Protein AF-K0THX3-F1 (afdb_monomer)

Solvent-accessible surface area (backbone atoms only — not comparable to full-atom values): 19461 Å² total; per-residue (Å²): 136,85,74,84,75,50,73,66,55,52,50,53,52,54,53,56,74,47,23,88,40,33,58,63,76,39,42,34,33,18,26,33,42,29,70,34,21,38,62,96,33,84,84,32,61,89,67,35,29,25,69,46,49,62,44,47,36,43,70,73,57,57,35,33,30,36,28,37,38,37,27,50,52,97,93,41,49,31,30,47,50,91,94,45,79,70,48,48,50,66,56,48,43,65,72,23,51,49,56,46,53,70,74,37,66,78,60,59,37,33,46,35,36,42,74,42,83,54,52,69,61,31,38,55,46,48,54,53,48,50,63,62,50,32,84,76,51,54,58,65,22,37,36,34,80,78,39,77,94,39,72,86,56,70,50,68,57,28,44,47,53,27,42,74,68,47,25,28,32,42,36,32,21,76,40,70,83,52,39,31,62,91,82,19,30,38,40,31,69,79,35,37,77,51,72,51,81,77,87,66,67,83,75,27,38,32,61,57,87,38,2,45,19,43,47,48,52,50,44,52,52,45,12,57,72,66,76,71,67,49,74,44,26,30,49,24,28,53,34,64,86,45,51,37,48,62,57,55,29,34,27,79,59,59,74,38,61,66,56,59,97,75,32,58,31,85,45,30,80,25,23,60,36,56,18,40,38,71,88,81,27,29,41,33,27,21,76,47,102,47,70,43,18,48,34,24,27,69,79,12,22,28,40,78,44,100,86,71,47,48,41,67,36,66,75,81,81,75,86,72,93,69,86,82,78,87,77,86,86,84,92,80,91,77,97,65,99,81,51,64,84,64,31,30,36,33,53,52,85,76,81,82,82,127

Structure (mmCIF, N/CA/C/O backbone):
data_AF-K0THX3-F1
#
_entry.id   AF-K0THX3-F1
#
loop_
_atom_site.group_PDB
_atom_site.id
_atom_site.type_symbol
_atom_site.label_atom_id
_atom_site.label_alt_id
_atom_site.label_comp_id
_atom_site.label_asym_id
_atom_site.label_entity_id
_atom_site.label_seq_id
_atom_site.pdbx_PDB_ins_code
_atom_site.Cartn_x
_atom_site.Cartn_y
_atom_site.Cartn_z
_atom_site.occupancy
_atom_site.B_iso_or_equiv
_atom_site.auth_seq_id
_atom_site.auth_comp_id
_atom_site.auth_asym_id
_atom_site.auth_atom_id
_atom_site.pdbx_PDB_model_num
ATOM 1 N N . MET A 1 1 ? -10.498 -23.324 -24.844 1.00 32.47 1 MET A N 1
ATOM 2 C CA . MET A 1 1 ? -11.148 -22.010 -25.027 1.00 32.47 1 MET A CA 1
ATOM 3 C C . MET A 1 1 ? -10.856 -21.237 -23.750 1.00 32.47 1 MET A C 1
ATOM 5 O O . MET A 1 1 ? -11.480 -21.520 -22.738 1.00 32.47 1 MET A O 1
ATOM 9 N N . ASN A 1 2 ? -9.802 -20.416 -23.746 1.00 35.28 2 ASN A N 1
ATOM 10 C CA . ASN A 1 2 ? -9.382 -19.679 -22.551 1.00 35.28 2 ASN A CA 1
ATOM 11 C C . ASN A 1 2 ? -10.141 -18.355 -22.532 1.00 35.28 2 ASN A C 1
ATOM 13 O O . ASN A 1 2 ? -9.944 -17.520 -23.412 1.00 35.28 2 ASN A O 1
ATOM 17 N N . TRP A 1 3 ? -11.040 -18.204 -21.567 1.00 30.20 3 TRP A N 1
ATOM 18 C CA . TRP A 1 3 ? -11.652 -16.916 -21.263 1.00 30.20 3 TRP A CA 1
ATOM 19 C C . TRP A 1 3 ? -10.569 -15.989 -20.691 1.00 30.20 3 TRP A C 1
ATOM 21 O O . TRP A 1 3 ? -9.712 -16.476 -19.949 1.00 30.20 3 TRP A O 1
ATOM 31 N N . PRO A 1 4 ? -10.551 -14.687 -21.030 1.00 46.56 4 PRO A N 1
ATOM 32 C CA . PRO A 1 4 ? -9.634 -13.761 -20.383 1.00 46.56 4 PRO A CA 1
ATOM 33 C C . PRO A 1 4 ? -9.961 -13.706 -18.885 1.00 46.56 4 PRO A C 1
ATOM 35 O O . PRO A 1 4 ? -11.108 -13.472 -18.505 1.00 46.56 4 PRO A O 1
ATOM 38 N N . THR A 1 5 ? -8.956 -13.957 -18.049 1.00 59.47 5 THR A N 1
ATOM 39 C CA . THR A 1 5 ? -9.055 -13.836 -16.592 1.00 59.47 5 THR A CA 1
ATOM 40 C C . THR A 1 5 ? -9.367 -12.390 -16.214 1.00 59.47 5 THR A C 1
ATOM 42 O O . THR A 1 5 ? -8.838 -11.450 -16.816 1.00 59.47 5 THR A O 1
ATOM 45 N N . THR A 1 6 ? -10.255 -12.195 -15.238 1.00 77.88 6 THR A N 1
ATOM 46 C CA . THR A 1 6 ? -10.637 -10.844 -14.786 1.00 77.88 6 THR A CA 1
ATOM 47 C C . THR A 1 6 ? -9.443 -10.128 -14.139 1.00 77.88 6 THR A C 1
ATOM 49 O O . THR A 1 6 ? -8.520 -10.779 -13.653 1.00 77.88 6 THR A O 1
ATOM 52 N N . GLN A 1 7 ? -9.442 -8.789 -14.091 1.00 74.25 7 GLN A N 1
ATOM 53 C CA . GLN A 1 7 ? -8.387 -8.017 -13.407 1.00 74.25 7 GLN A CA 1
ATOM 54 C C . GLN A 1 7 ? -8.207 -8.465 -11.945 1.00 74.25 7 GLN A C 1
ATOM 56 O O . GLN A 1 7 ? -7.080 -8.602 -11.475 1.00 74.25 7 GLN A O 1
ATOM 61 N N . GLN A 1 8 ? -9.312 -8.778 -11.264 1.00 73.56 8 GLN A N 1
ATOM 62 C CA . GLN A 1 8 ? -9.295 -9.331 -9.913 1.00 73.56 8 GLN A CA 1
ATOM 63 C C . GLN A 1 8 ? -8.592 -10.692 -9.856 1.00 73.56 8 GLN A C 1
ATOM 65 O O . GLN A 1 8 ? -7.763 -10.925 -8.989 1.00 73.56 8 GLN A O 1
ATOM 70 N N . GLU A 1 9 ? -8.881 -11.589 -10.799 1.00 80.38 9 GLU A N 1
ATOM 71 C CA . GLU A 1 9 ? -8.238 -12.905 -10.858 1.00 80.38 9 GLU A CA 1
ATOM 72 C C . GLU A 1 9 ? -6.734 -12.799 -11.144 1.00 80.38 9 GLU A C 1
ATOM 74 O O . GLU A 1 9 ? -5.935 -13.563 -10.604 1.00 80.38 9 GLU A O 1
ATOM 79 N N . GLN A 1 10 ? -6.321 -11.832 -11.966 1.00 81.31 10 GLN A N 1
ATOM 80 C CA . GLN A 1 10 ? -4.904 -11.550 -12.187 1.00 81.31 10 GLN A CA 1
ATOM 81 C C . GLN A 1 10 ? -4.225 -11.071 -10.903 1.00 81.31 10 GLN A C 1
ATOM 83 O O . GLN A 1 10 ? -3.148 -11.568 -10.578 1.00 81.31 10 GLN A O 1
ATOM 88 N N . GLU A 1 11 ? -4.848 -10.159 -10.157 1.00 81.75 11 GLU A N 1
ATOM 89 C CA . GLU A 1 11 ? -4.291 -9.665 -8.897 1.00 81.75 11 GLU A CA 1
ATOM 90 C C . GLU A 1 11 ? -4.242 -10.763 -7.824 1.00 81.75 11 GLU A C 1
ATOM 92 O O . GLU A 1 11 ? -3.204 -10.962 -7.197 1.00 81.75 11 GLU A O 1
ATOM 97 N N . ASP A 1 12 ? -5.294 -11.573 -7.700 1.00 83.44 12 ASP A N 1
ATOM 98 C CA . ASP A 1 12 ? -5.321 -12.754 -6.833 1.00 83.44 12 ASP A CA 1
ATOM 99 C C . ASP A 1 12 ? -4.189 -13.738 -7.169 1.00 83.44 12 ASP A C 1
ATOM 101 O O . ASP A 1 12 ? -3.529 -14.279 -6.278 1.00 83.44 12 ASP A O 1
ATOM 105 N N . ASN A 1 13 ? -3.932 -13.973 -8.459 1.00 86.81 13 ASN A N 1
ATOM 106 C CA . ASN A 1 13 ? -2.840 -14.836 -8.899 1.00 86.81 13 ASN A CA 1
ATOM 107 C C . ASN A 1 13 ? -1.468 -14.245 -8.547 1.00 86.81 13 ASN A C 1
ATOM 109 O O . ASN A 1 13 ? -0.579 -14.987 -8.119 1.00 86.81 13 ASN A O 1
ATOM 113 N N . LYS A 1 14 ? -1.287 -12.923 -8.678 1.00 87.56 14 LYS A N 1
ATOM 114 C CA . LYS A 1 14 ? -0.061 -12.239 -8.237 1.00 87.56 14 LYS A CA 1
ATOM 115 C C . LYS A 1 14 ? 0.134 -12.382 -6.731 1.00 87.56 14 LYS A C 1
ATOM 117 O O . LYS A 1 14 ? 1.214 -12.771 -6.298 1.00 87.56 14 LYS A O 1
ATOM 122 N N . GLU A 1 15 ? -0.909 -12.159 -5.938 1.00 88.31 15 GLU A N 1
ATOM 123 C CA . GLU A 1 15 ? -0.852 -12.316 -4.485 1.00 88.31 15 GLU A CA 1
ATOM 124 C C . GLU A 1 15 ? -0.479 -13.742 -4.066 1.00 88.31 15 GLU A C 1
ATOM 126 O O . GLU A 1 15 ? 0.344 -13.931 -3.164 1.00 88.31 15 GLU A O 1
ATOM 131 N N . ARG A 1 16 ? -1.050 -14.762 -4.716 1.00 89.94 16 ARG A N 1
ATOM 132 C CA . ARG A 1 16 ? -0.730 -16.169 -4.430 1.00 89.94 16 ARG A CA 1
ATOM 133 C C . ARG A 1 16 ? 0.731 -16.505 -4.719 1.00 89.94 16 ARG A C 1
ATOM 135 O O . ARG A 1 16 ? 1.338 -17.229 -3.938 1.00 89.94 16 ARG A O 1
ATOM 142 N N . ARG A 1 17 ? 1.333 -15.932 -5.770 1.00 90.94 17 ARG A N 1
ATOM 143 C CA . ARG A 1 17 ? 2.767 -16.119 -6.077 1.00 90.94 17 ARG A CA 1
ATOM 144 C C . ARG A 1 17 ? 3.692 -15.628 -4.961 1.00 90.94 17 ARG A C 1
ATOM 146 O O . ARG A 1 17 ? 4.806 -16.124 -4.845 1.00 90.94 17 ARG A O 1
ATOM 153 N N . LEU A 1 18 ? 3.235 -14.689 -4.134 1.00 93.75 18 LEU A N 1
ATOM 154 C CA . LEU A 1 18 ? 3.993 -14.170 -2.992 1.00 93.75 18 LEU A CA 1
ATOM 155 C C . LEU A 1 18 ? 3.817 -15.008 -1.716 1.00 93.75 18 LEU A C 1
ATOM 157 O O . LEU A 1 18 ? 4.443 -14.703 -0.708 1.00 93.75 18 LEU A O 1
ATOM 161 N N . GLY A 1 19 ? 2.987 -16.054 -1.744 1.00 95.44 19 GLY A N 1
ATOM 162 C CA . GLY A 1 19 ? 2.561 -16.814 -0.568 1.00 95.44 19 GLY A CA 1
ATOM 163 C C . GLY A 1 19 ? 3.684 -17.351 0.321 1.00 95.44 19 GLY A C 1
ATOM 164 O O . GLY A 1 19 ? 3.647 -17.181 1.540 1.00 95.44 19 GLY A O 1
ATOM 165 N N . GLY A 1 20 ? 4.725 -17.914 -0.296 1.00 95.56 20 GLY A N 1
ATOM 166 C CA . GLY A 1 20 ? 5.886 -18.453 0.417 1.00 95.56 20 GLY A CA 1
ATOM 167 C C . GLY A 1 20 ? 6.850 -17.399 0.971 1.00 95.56 20 GLY A C 1
ATOM 168 O O . GLY A 1 20 ? 7.755 -17.755 1.722 1.00 95.56 20 GLY A O 1
ATOM 169 N N . ARG A 1 21 ? 6.682 -16.118 0.616 1.00 94.38 21 ARG A N 1
ATOM 170 C CA . ARG A 1 21 ? 7.548 -15.027 1.083 1.00 94.38 21 ARG A CA 1
ATOM 171 C C . ARG A 1 21 ? 7.111 -14.559 2.464 1.00 94.38 21 ARG A C 1
ATOM 173 O O . ARG A 1 21 ? 5.919 -14.542 2.779 1.00 94.38 21 ARG A O 1
ATOM 180 N N . ARG A 1 22 ? 8.070 -14.148 3.289 1.00 92.31 22 ARG A N 1
ATOM 181 C CA . ARG A 1 22 ? 7.808 -13.520 4.591 1.00 92.31 22 ARG A CA 1
ATOM 182 C C . ARG A 1 22 ? 7.312 -12.095 4.403 1.00 92.31 22 ARG A C 1
ATOM 184 O O . ARG A 1 22 ? 7.689 -11.431 3.441 1.00 92.31 22 ARG A O 1
ATOM 191 N N . LEU A 1 23 ? 6.521 -11.591 5.353 1.00 90.31 23 LEU A N 1
ATOM 192 C CA . LEU A 1 23 ? 5.977 -10.226 5.276 1.00 90.31 23 LEU A CA 1
ATOM 193 C C . LEU A 1 23 ? 7.061 -9.166 4.996 1.00 90.31 23 LEU A C 1
ATOM 195 O O . LEU A 1 23 ? 6.862 -8.291 4.157 1.00 90.31 23 LEU A O 1
ATOM 199 N N . HIS A 1 24 ? 8.212 -9.274 5.668 1.00 85.88 24 HIS A N 1
ATOM 200 C CA . HIS A 1 24 ? 9.337 -8.341 5.527 1.00 85.88 24 HIS A CA 1
ATOM 201 C C . HIS A 1 24 ? 10.168 -8.530 4.250 1.00 85.88 24 HIS A C 1
ATOM 203 O O . HIS A 1 24 ? 11.070 -7.740 3.992 1.00 85.88 24 HIS A O 1
ATOM 209 N N . GLU A 1 25 ? 9.903 -9.559 3.450 1.00 88.56 25 GLU A N 1
ATOM 210 C CA . GLU A 1 25 ? 10.580 -9.753 2.165 1.00 88.56 25 GLU A CA 1
ATOM 211 C C . GLU A 1 25 ? 9.808 -9.063 1.035 1.00 88.56 25 GLU A C 1
ATOM 213 O O . GLU A 1 25 ? 10.355 -8.826 -0.038 1.00 88.56 25 GLU A O 1
ATOM 218 N N . VAL A 1 26 ? 8.535 -8.733 1.253 1.00 92.25 26 VAL A N 1
ATOM 219 C CA . VAL A 1 26 ? 7.638 -8.217 0.218 1.00 92.25 26 VAL A CA 1
ATOM 220 C C . VAL A 1 26 ? 7.601 -6.691 0.241 1.00 92.25 26 VAL A C 1
ATOM 222 O O . VAL A 1 26 ? 7.505 -6.075 1.306 1.00 92.25 26 VAL A O 1
ATOM 225 N N . THR A 1 27 ? 7.656 -6.095 -0.950 1.00 92.62 27 THR A N 1
ATOM 226 C CA . THR A 1 27 ? 7.372 -4.679 -1.185 1.00 92.62 27 THR A CA 1
ATOM 227 C C . THR A 1 27 ? 5.879 -4.490 -1.443 1.00 92.62 27 THR A C 1
ATOM 229 O O . THR A 1 27 ? 5.264 -5.254 -2.182 1.00 92.62 27 THR A O 1
ATOM 232 N N . TRP A 1 28 ? 5.289 -3.444 -0.887 1.00 94.06 28 TRP A N 1
ATOM 233 C CA . TRP A 1 28 ? 3.875 -3.119 -0.982 1.00 94.06 28 TRP A CA 1
ATOM 234 C C . TRP A 1 28 ? 3.712 -1.688 -1.483 1.00 94.06 28 TRP A C 1
ATOM 236 O O . TRP A 1 28 ? 4.383 -0.768 -1.009 1.00 94.06 28 TRP A O 1
ATOM 246 N N . LEU A 1 29 ? 2.782 -1.483 -2.414 1.00 95.62 29 LEU A N 1
ATOM 247 C CA . LEU A 1 29 ? 2.339 -0.136 -2.752 1.00 95.62 29 LEU A CA 1
ATOM 248 C C . LEU A 1 29 ? 1.441 0.365 -1.620 1.00 95.62 29 LEU A C 1
ATOM 250 O O . LEU A 1 29 ? 0.522 -0.341 -1.190 1.00 95.62 29 LEU A O 1
ATOM 254 N N . MET A 1 30 ? 1.711 1.571 -1.139 1.00 95.94 30 MET A N 1
ATOM 255 C CA . MET A 1 30 ? 0.950 2.216 -0.080 1.00 95.94 30 MET A CA 1
ATOM 256 C C . MET A 1 30 ? 0.354 3.526 -0.592 1.00 95.94 30 MET A C 1
ATOM 258 O O . MET A 1 30 ? 1.024 4.297 -1.271 1.00 95.94 30 MET A O 1
ATOM 262 N N . ALA A 1 31 ? -0.904 3.785 -0.253 1.00 96.69 31 ALA A N 1
ATOM 263 C CA . ALA A 1 31 ? -1.499 5.098 -0.450 1.00 96.69 31 ALA A CA 1
ATOM 264 C C . ALA A 1 31 ? -1.139 5.997 0.739 1.00 96.69 31 ALA A C 1
ATOM 266 O O . ALA A 1 31 ? -1.490 5.698 1.885 1.00 96.69 31 ALA A O 1
ATOM 267 N N . HIS A 1 32 ? -0.413 7.078 0.464 1.00 94.19 32 HIS A N 1
ATOM 268 C CA . HIS A 1 32 ? -0.097 8.110 1.445 1.00 94.19 32 HIS A CA 1
ATOM 269 C C . HIS A 1 32 ? -1.355 8.940 1.736 1.00 94.19 32 HIS A C 1
ATOM 271 O O . HIS A 1 32 ? -2.065 9.330 0.805 1.00 94.19 32 HIS A O 1
ATOM 277 N N . ASN A 1 33 ? -1.668 9.148 3.020 1.00 95.06 33 ASN A N 1
ATOM 278 C CA . ASN A 1 33 ? -2.898 9.802 3.484 1.00 95.06 33 ASN A CA 1
ATOM 279 C C . ASN A 1 33 ? -4.142 9.300 2.740 1.00 95.06 33 ASN A C 1
ATOM 281 O O . ASN A 1 33 ? -4.894 10.068 2.144 1.00 95.06 33 ASN A O 1
ATOM 285 N N . ALA A 1 34 ? -4.337 7.981 2.744 1.00 97.12 34 ALA A N 1
ATOM 286 C CA . ALA A 1 34 ? -5.324 7.277 1.933 1.00 97.12 34 ALA A CA 1
ATOM 287 C C . ALA A 1 34 ? -6.759 7.812 2.109 1.00 97.12 34 ALA A C 1
ATOM 289 O O . ALA A 1 34 ? -7.560 7.787 1.174 1.00 97.12 34 ALA A O 1
ATOM 290 N N . HIS A 1 35 ? -7.091 8.317 3.300 1.00 95.69 35 HIS A N 1
ATOM 291 C CA . HIS A 1 35 ? -8.384 8.931 3.614 1.00 95.69 35 HIS A CA 1
ATOM 292 C C . HIS A 1 35 ? -8.591 10.295 2.953 1.00 95.69 35 HIS A C 1
ATOM 294 O O . HIS A 1 35 ? -9.736 10.665 2.704 1.00 95.69 35 HIS A O 1
ATOM 300 N N . ALA A 1 36 ? -7.518 11.033 2.659 1.00 94.50 36 ALA A N 1
ATOM 301 C CA . ALA A 1 36 ? -7.566 12.368 2.081 1.00 94.50 36 ALA A CA 1
ATOM 302 C C . ALA A 1 36 ? -7.855 12.294 0.575 1.00 94.50 36 ALA A C 1
ATOM 304 O O . ALA A 1 36 ? -6.985 12.557 -0.255 1.00 94.50 36 ALA A O 1
ATOM 305 N N . ASN A 1 37 ? -9.071 11.887 0.211 1.00 93.19 37 ASN A N 1
ATOM 306 C CA . ASN A 1 37 ? -9.473 11.674 -1.175 1.00 93.19 37 ASN A CA 1
ATOM 307 C C . ASN A 1 37 ? -10.543 12.664 -1.665 1.00 93.19 37 ASN A C 1
ATOM 309 O O . ASN A 1 37 ? -11.207 13.328 -0.869 1.00 93.19 37 ASN A O 1
ATOM 313 N N . THR A 1 38 ? -10.705 12.778 -2.985 1.00 89.50 38 THR A N 1
ATOM 314 C CA . THR A 1 38 ? -11.637 13.738 -3.604 1.00 89.50 38 THR A CA 1
ATOM 315 C C . THR A 1 38 ? -13.088 13.251 -3.693 1.00 89.50 38 THR A C 1
ATOM 317 O O . THR A 1 38 ? -13.970 14.026 -4.072 1.00 89.50 38 THR A O 1
ATOM 320 N N . VAL A 1 39 ? -13.383 11.995 -3.338 1.00 86.38 39 VAL A N 1
ATOM 321 C CA . VAL A 1 39 ? -14.748 11.457 -3.394 1.00 86.38 39 VAL A CA 1
ATOM 322 C C . VAL A 1 39 ? -15.577 12.035 -2.250 1.00 86.38 39 VAL A C 1
ATOM 324 O O . VAL A 1 39 ? -15.250 11.889 -1.078 1.00 86.38 39 VAL A O 1
ATOM 327 N N . GLY A 1 40 ? -16.694 12.684 -2.584 1.00 71.25 40 GLY A N 1
ATOM 328 C CA . GLY A 1 40 ? -17.663 13.163 -1.591 1.00 71.25 40 GLY A CA 1
ATOM 329 C C . GLY A 1 40 ? -17.277 14.452 -0.855 1.00 71.25 40 GLY A C 1
ATOM 330 O O . GLY A 1 40 ? -18.080 14.935 -0.061 1.00 71.25 40 GLY A O 1
ATOM 331 N N . ASN A 1 41 ? -16.113 15.054 -1.139 1.00 69.25 41 ASN A N 1
ATOM 332 C CA . ASN A 1 41 ? -15.711 16.335 -0.549 1.00 69.25 41 ASN A CA 1
ATOM 333 C C . ASN A 1 41 ? -15.037 17.275 -1.576 1.00 69.25 41 ASN A C 1
ATOM 335 O O . ASN A 1 41 ? -13.819 17.246 -1.742 1.00 69.25 41 ASN A O 1
ATOM 339 N N . PRO A 1 42 ? -15.798 18.165 -2.241 1.00 62.44 42 PRO A N 1
ATOM 340 C CA . PRO A 1 42 ? -15.263 19.086 -3.251 1.00 62.44 42 PRO A CA 1
ATOM 341 C C . PRO A 1 42 ? -14.249 20.111 -2.712 1.00 62.44 42 PRO A C 1
ATOM 343 O O . PRO A 1 42 ? -13.435 20.625 -3.472 1.00 62.44 42 PRO A O 1
ATOM 346 N N . ILE A 1 43 ? -14.278 20.418 -1.408 1.00 63.50 43 ILE A N 1
ATOM 347 C CA . ILE A 1 43 ? -13.341 21.362 -0.766 1.00 63.50 43 ILE A CA 1
ATOM 348 C C . ILE A 1 43 ? -11.950 20.719 -0.606 1.00 63.50 43 ILE A C 1
ATOM 350 O O . ILE A 1 43 ? -10.942 21.420 -0.511 1.00 63.50 43 ILE A O 1
ATOM 354 N N . ALA A 1 44 ? -11.884 19.385 -0.616 1.00 63.72 44 ALA A N 1
ATOM 355 C CA . ALA A 1 44 ? -10.671 18.624 -0.369 1.00 63.72 44 ALA A CA 1
ATOM 356 C C . ALA A 1 44 ? -9.697 18.575 -1.553 1.00 63.72 44 ALA A C 1
ATOM 358 O O . ALA A 1 44 ? -8.539 18.267 -1.318 1.00 63.72 44 ALA A O 1
ATOM 359 N N . GLU A 1 45 ? -10.081 18.904 -2.795 1.00 68.25 45 GLU A N 1
ATOM 360 C CA . GLU A 1 45 ? -9.205 18.677 -3.965 1.00 68.25 45 GLU A CA 1
ATOM 361 C C . GLU A 1 45 ? -7.824 19.350 -3.846 1.00 68.25 45 GLU A C 1
ATOM 363 O O . GLU A 1 45 ? -6.817 18.789 -4.272 1.00 68.25 45 GLU A O 1
ATOM 368 N N . ALA A 1 46 ? -7.747 20.521 -3.206 1.00 73.81 46 ALA A N 1
ATOM 369 C CA . ALA A 1 46 ? -6.485 21.240 -3.015 1.00 73.81 46 ALA A CA 1
ATOM 370 C C . ALA A 1 46 ? -5.563 20.634 -1.937 1.00 73.81 46 ALA A C 1
ATOM 372 O O . ALA A 1 46 ? -4.381 20.970 -1.901 1.00 73.81 46 ALA A O 1
ATOM 373 N N . VAL A 1 47 ? -6.097 19.791 -1.051 1.00 81.94 47 VAL A N 1
ATOM 374 C CA . VAL A 1 47 ? -5.385 19.163 0.079 1.00 81.94 47 VAL A CA 1
ATOM 375 C C . VAL A 1 47 ? -5.582 17.643 0.110 1.00 81.94 47 VAL A C 1
ATOM 377 O O . VAL A 1 47 ? -5.337 17.011 1.138 1.00 81.94 47 VAL A O 1
ATOM 380 N N . ALA A 1 48 ? -6.064 17.073 -0.992 1.00 88.00 48 ALA A N 1
ATOM 381 C CA . ALA A 1 48 ? -6.252 15.648 -1.174 1.00 88.00 48 ALA A CA 1
ATOM 382 C C . ALA A 1 48 ? -4.947 15.023 -1.657 1.00 88.00 48 ALA A C 1
ATOM 384 O O . ALA A 1 48 ? -4.202 15.609 -2.445 1.00 88.00 48 ALA A O 1
ATOM 385 N N . ASN A 1 49 ? -4.720 13.803 -1.202 1.00 90.94 49 ASN A N 1
ATOM 386 C CA . ASN A 1 49 ? -3.631 12.952 -1.630 1.00 90.94 49 ASN A CA 1
ATOM 387 C C . ASN A 1 49 ? -4.124 11.868 -2.584 1.00 90.94 49 ASN A C 1
ATOM 389 O O . ASN A 1 49 ? -3.300 11.277 -3.255 1.00 90.94 49 ASN A O 1
ATOM 393 N N . GLN A 1 50 ? -5.430 11.588 -2.684 1.00 93.62 50 GLN A N 1
ATOM 394 C CA . GLN A 1 50 ? -5.955 10.502 -3.525 1.00 93.62 50 GLN A CA 1
ATOM 395 C C . GLN A 1 50 ? -7.193 10.934 -4.334 1.00 93.62 50 GLN A C 1
ATOM 397 O O . GLN A 1 50 ? -7.954 11.803 -3.913 1.00 93.62 50 GLN A O 1
ATOM 402 N N . ARG A 1 51 ? -7.448 10.318 -5.501 1.00 91.56 51 ARG A N 1
ATOM 403 C CA . ARG A 1 51 ? -8.726 10.511 -6.234 1.00 91.56 51 ARG A CA 1
ATOM 404 C C . ARG A 1 51 ? -9.818 9.548 -5.802 1.00 91.56 51 ARG A C 1
ATOM 406 O O . ARG A 1 51 ? -10.998 9.858 -5.902 1.00 91.56 51 ARG A O 1
ATOM 413 N N . LEU A 1 52 ? -9.410 8.355 -5.398 1.00 93.81 52 LEU A N 1
ATOM 414 C CA . LEU A 1 52 ? -10.294 7.228 -5.150 1.00 93.81 52 LEU A CA 1
ATOM 415 C C . LEU A 1 52 ? -10.572 7.095 -3.654 1.00 93.81 52 LEU A C 1
ATOM 417 O O . LEU A 1 52 ? -9.701 7.391 -2.836 1.00 93.81 52 LEU A O 1
ATOM 421 N N . ARG A 1 53 ? -11.756 6.598 -3.290 1.00 95.62 53 ARG A N 1
ATOM 422 C CA . ARG A 1 53 ? -12.045 6.155 -1.915 1.00 95.62 53 ARG A CA 1
ATOM 423 C C . ARG A 1 53 ? -11.193 4.933 -1.551 1.00 95.62 53 ARG A C 1
ATOM 425 O O . ARG A 1 53 ? -10.684 4.246 -2.439 1.00 95.62 53 ARG A O 1
ATOM 432 N N . ILE A 1 54 ? -11.052 4.630 -0.262 1.00 97.75 54 ILE A N 1
ATOM 433 C CA . ILE A 1 54 ? -10.139 3.580 0.224 1.00 97.75 54 ILE A CA 1
ATOM 434 C C . ILE A 1 54 ? -10.464 2.205 -0.375 1.00 97.75 54 ILE A C 1
ATOM 436 O O . ILE A 1 54 ? -9.549 1.482 -0.769 1.00 97.75 54 ILE A O 1
ATOM 440 N N . TYR A 1 55 ? -11.745 1.853 -0.518 1.00 97.25 55 TYR A N 1
ATOM 441 C CA . TYR A 1 55 ? -12.139 0.585 -1.144 1.00 97.25 55 TYR A CA 1
ATOM 442 C C . TYR A 1 55 ? -11.588 0.443 -2.575 1.00 97.25 55 TYR A C 1
ATOM 444 O O . TYR A 1 55 ? -11.104 -0.622 -2.959 1.00 97.25 55 TYR A O 1
ATOM 452 N N . ASP A 1 56 ? -11.624 1.519 -3.360 1.00 96.38 56 ASP A N 1
ATOM 453 C CA . ASP A 1 56 ? -11.191 1.530 -4.761 1.00 96.38 56 ASP A CA 1
ATOM 454 C C . ASP A 1 56 ? -9.662 1.581 -4.880 1.00 96.38 56 ASP A C 1
ATOM 456 O O . ASP A 1 56 ? -9.083 0.941 -5.758 1.00 96.38 56 ASP A O 1
ATOM 460 N N . GLN A 1 57 ? -8.977 2.255 -3.951 1.00 96.94 57 GLN A N 1
ATOM 461 C CA . GLN A 1 57 ? -7.517 2.161 -3.840 1.00 96.94 57 GLN A CA 1
ATOM 462 C C . GLN A 1 57 ? -7.081 0.698 -3.615 1.00 96.94 57 GLN A C 1
ATOM 464 O O . GLN A 1 57 ? -6.145 0.210 -4.250 1.00 96.94 57 GLN A O 1
ATOM 469 N N . LEU A 1 58 ? -7.783 -0.040 -2.749 1.00 96.44 58 LEU A N 1
ATOM 470 C CA . LEU A 1 58 ? -7.485 -1.448 -2.473 1.00 96.44 58 LEU A CA 1
ATOM 471 C C . LEU A 1 58 ? -7.850 -2.376 -3.647 1.00 96.44 58 LEU A C 1
ATOM 473 O O . LEU A 1 58 ? -7.058 -3.249 -4.008 1.00 96.44 58 LEU A O 1
ATOM 477 N N . SER A 1 59 ? -9.039 -2.206 -4.232 1.00 93.62 59 SER A N 1
ATOM 478 C CA . SER A 1 59 ? -9.611 -3.152 -5.206 1.00 93.62 59 SER A CA 1
ATOM 479 C C . SER A 1 59 ? -9.244 -2.871 -6.665 1.00 93.62 59 SER A C 1
ATOM 481 O O . SER A 1 59 ? -9.056 -3.813 -7.428 1.00 93.62 59 SER A O 1
ATOM 483 N N . ILE A 1 60 ? -9.109 -1.603 -7.063 1.00 92.00 60 ILE A N 1
ATOM 484 C CA . ILE A 1 60 ? -8.826 -1.218 -8.455 1.00 92.00 60 ILE A CA 1
ATOM 485 C C . ILE A 1 60 ? -7.330 -0.984 -8.655 1.00 92.00 60 ILE A C 1
ATOM 487 O O . ILE A 1 60 ? -6.744 -1.513 -9.600 1.00 92.00 60 ILE A O 1
ATOM 491 N N . VAL A 1 61 ? -6.708 -0.199 -7.769 1.00 93.31 61 VAL A N 1
ATOM 492 C CA . VAL A 1 61 ? -5.275 0.135 -7.873 1.00 93.31 61 VAL A CA 1
ATOM 493 C C . VAL A 1 61 ? -4.403 -1.010 -7.355 1.00 93.31 61 VAL A C 1
ATOM 495 O O . VAL A 1 61 ? -3.316 -1.259 -7.876 1.00 93.31 61 VAL A O 1
ATOM 498 N N . GLY A 1 62 ? -4.879 -1.734 -6.341 1.00 93.56 62 GLY A N 1
ATOM 499 C CA . GLY A 1 62 ? -4.123 -2.822 -5.733 1.00 93.56 62 GLY A CA 1
ATOM 500 C C . GLY A 1 62 ? -3.123 -2.345 -4.679 1.00 93.56 62 GLY A C 1
ATOM 501 O O . GLY A 1 62 ? -2.126 -3.029 -4.440 1.00 93.56 62 GLY A O 1
ATOM 502 N N . VAL A 1 63 ? -3.356 -1.186 -4.042 1.00 96.19 63 VAL A N 1
ATOM 503 C CA . VAL A 1 63 ? -2.550 -0.802 -2.872 1.00 96.19 63 VAL A CA 1
ATOM 504 C C . VAL A 1 63 ? -2.793 -1.801 -1.743 1.00 96.19 63 VAL A C 1
ATOM 506 O O . VAL A 1 63 ? -3.875 -2.379 -1.614 1.00 96.19 63 VAL A O 1
ATOM 509 N N . ARG A 1 64 ? -1.773 -2.029 -0.922 1.00 96.75 64 ARG A N 1
ATOM 510 C CA . ARG A 1 64 ? -1.853 -2.906 0.255 1.00 96.75 64 ARG A CA 1
ATOM 511 C C . ARG A 1 64 ? -1.385 -2.220 1.530 1.00 96.75 64 ARG A C 1
ATOM 513 O O . ARG A 1 64 ? -1.598 -2.757 2.606 1.00 96.75 64 ARG A O 1
ATOM 520 N N . GLY A 1 65 ? -0.822 -1.018 1.438 1.00 97.00 65 GLY A N 1
ATOM 521 C CA . GLY A 1 65 ? -0.668 -0.114 2.575 1.00 97.00 65 GLY A CA 1
ATOM 522 C C . GLY A 1 65 ? -1.648 1.055 2.498 1.00 97.00 65 GLY A C 1
ATOM 523 O O . GLY A 1 65 ? -1.872 1.608 1.423 1.00 97.00 65 GLY A O 1
ATOM 524 N N . LEU A 1 66 ? -2.186 1.461 3.642 1.00 98.31 66 LEU A N 1
ATOM 525 C CA . LEU A 1 66 ? -3.005 2.658 3.806 1.00 98.31 66 LEU A CA 1
ATOM 526 C C . LEU A 1 66 ? -2.411 3.478 4.950 1.00 98.31 66 LEU A C 1
ATOM 528 O O . LEU A 1 66 ? -2.484 3.046 6.100 1.00 98.31 66 LEU A O 1
ATOM 532 N N . MET A 1 67 ? -1.832 4.639 4.647 1.00 97.50 67 MET A N 1
ATOM 533 C CA . MET A 1 67 ? -1.436 5.587 5.688 1.00 97.50 67 MET A CA 1
ATOM 534 C C . MET A 1 67 ? -2.627 6.473 6.048 1.00 97.50 67 MET A C 1
ATOM 536 O O . MET A 1 67 ? -3.268 7.035 5.161 1.00 97.50 67 MET A O 1
ATOM 540 N N . LEU A 1 68 ? -2.939 6.570 7.338 1.00 98.06 68 LEU A N 1
ATOM 541 C CA . LEU A 1 68 ? -4.112 7.254 7.868 1.00 98.06 68 LEU A CA 1
ATOM 542 C C . LEU A 1 68 ? -3.698 8.216 8.981 1.00 98.06 68 LEU A C 1
ATOM 544 O O . LEU A 1 68 ? -3.202 7.797 10.026 1.00 98.06 68 LEU A O 1
ATOM 548 N N . ASP A 1 69 ? -3.985 9.495 8.779 1.00 97.25 69 ASP A N 1
ATOM 549 C CA . ASP A 1 69 ? -3.845 10.523 9.806 1.00 97.25 69 ASP A CA 1
ATOM 550 C C . ASP A 1 69 ? -5.041 10.447 10.755 1.00 97.25 69 ASP A C 1
ATOM 552 O O . ASP A 1 69 ? -6.175 10.783 10.393 1.00 97.25 69 ASP A O 1
ATOM 556 N N . VAL A 1 70 ? -4.790 10.014 11.987 1.00 98.00 70 VAL A N 1
ATOM 557 C CA . VAL A 1 70 ? -5.820 9.784 12.998 1.00 98.00 70 VAL A CA 1
ATOM 558 C C . VAL A 1 70 ? -5.701 10.768 14.152 1.00 98.00 70 VAL A C 1
ATOM 560 O O . VAL A 1 70 ? -4.627 11.006 14.703 1.00 98.00 70 VAL A O 1
ATOM 563 N N . ARG A 1 71 ? -6.840 11.325 14.563 1.00 96.56 71 ARG A N 1
ATOM 564 C CA . ARG A 1 71 ? -6.935 12.255 15.692 1.00 96.56 71 ARG A CA 1
ATOM 565 C C . ARG A 1 71 ? -8.143 11.934 16.550 1.00 96.56 71 ARG A C 1
ATOM 567 O O . ARG A 1 71 ? -9.241 11.759 16.028 1.00 96.56 71 ARG A O 1
ATOM 574 N N . TRP A 1 72 ? -7.982 11.955 17.868 1.00 97.38 72 TRP A N 1
ATOM 575 C CA . TRP A 1 72 ? -9.137 11.986 18.760 1.00 97.38 72 TRP A CA 1
ATOM 576 C C . TRP A 1 72 ? -9.769 13.381 18.773 1.00 97.38 72 TRP A C 1
ATOM 578 O O . TRP A 1 72 ? -9.114 14.365 19.120 1.00 97.38 72 TRP A O 1
ATOM 588 N N . ALA A 1 73 ? -11.045 13.481 18.404 1.00 95.44 73 ALA A N 1
ATOM 589 C CA . ALA A 1 73 ? -11.808 14.720 18.504 1.00 95.44 73 ALA A CA 1
ATOM 590 C C . ALA A 1 73 ? -13.308 14.435 18.614 1.00 95.44 73 ALA A C 1
ATOM 592 O O . ALA A 1 73 ? -13.833 13.543 17.952 1.00 95.44 73 ALA A O 1
ATOM 593 N N . GLN A 1 74 ? -14.012 15.232 19.426 1.00 93.06 74 GLN A N 1
ATOM 594 C CA . GLN A 1 74 ? -15.477 15.173 19.553 1.00 93.06 74 GLN A CA 1
ATOM 595 C C . GLN A 1 74 ? -16.009 13.771 19.920 1.00 93.06 74 GLN A C 1
ATOM 597 O O . GLN A 1 74 ? -17.070 13.363 19.460 1.00 93.06 74 GLN A O 1
ATOM 602 N N . GLY A 1 75 ? -15.267 13.024 20.744 1.00 94.62 75 GLY A N 1
ATOM 603 C CA . GLY A 1 75 ? -15.684 11.696 21.205 1.00 94.62 75 GLY A CA 1
ATOM 604 C C . GLY A 1 75 ? -15.474 10.558 20.199 1.00 94.62 75 GLY A C 1
ATOM 605 O O . GLY A 1 75 ? -15.948 9.453 20.449 1.00 94.62 75 GLY A O 1
ATOM 606 N N . ALA A 1 76 ? -14.783 10.802 19.082 1.00 96.50 76 ALA A N 1
ATOM 607 C CA . ALA A 1 76 ? -14.505 9.798 18.060 1.00 96.50 76 ALA A CA 1
ATOM 608 C C . ALA A 1 76 ? -13.089 9.940 17.479 1.00 96.50 76 ALA A C 1
ATOM 610 O O . ALA A 1 76 ? -12.401 10.944 17.681 1.00 96.50 76 ALA A O 1
ATOM 611 N N . ILE A 1 77 ? -12.662 8.926 16.723 1.00 98.06 77 ILE A N 1
ATOM 612 C CA . ILE A 1 77 ? -11.426 8.983 15.938 1.00 98.06 77 ILE A CA 1
ATOM 613 C C . ILE A 1 77 ? -11.751 9.568 14.567 1.00 98.06 77 ILE A C 1
ATOM 615 O O . ILE A 1 77 ? -12.466 8.955 13.771 1.00 98.06 77 ILE A O 1
ATOM 619 N N . LYS A 1 78 ? -11.217 10.760 14.314 1.00 97.62 78 LYS A N 1
ATOM 620 C CA . LYS A 1 78 ? -11.327 11.489 13.054 1.00 97.62 78 LYS A CA 1
ATOM 621 C C . LYS A 1 78 ? -10.163 11.162 12.132 1.00 97.62 78 LYS A C 1
ATOM 623 O O . LYS A 1 78 ? -9.035 11.008 12.600 1.00 97.62 78 LYS A O 1
ATOM 628 N N . LEU A 1 79 ? -10.458 11.134 10.838 1.00 96.56 79 LEU A N 1
ATOM 629 C CA . LEU A 1 79 ? -9.488 11.090 9.752 1.00 96.56 79 LEU A CA 1
ATOM 630 C C . LEU A 1 79 ? -9.286 12.509 9.235 1.00 96.56 79 LEU A C 1
ATOM 632 O O . LEU A 1 79 ? -10.240 13.144 8.794 1.00 96.56 79 LEU A O 1
ATOM 636 N N . VAL A 1 80 ? -8.081 13.054 9.353 1.00 93.38 80 VAL A N 1
ATOM 637 C CA . VAL A 1 80 ? -7.847 14.493 9.132 1.00 93.38 80 VAL A CA 1
ATOM 638 C C . VAL A 1 80 ? -6.644 14.696 8.235 1.00 93.38 80 VAL A C 1
ATOM 640 O O . VAL A 1 80 ? -5.733 13.898 8.284 1.00 93.38 80 VAL A O 1
ATOM 643 N N . HIS A 1 81 ? -6.602 15.729 7.407 1.00 91.31 81 HIS A N 1
ATOM 644 C CA . HIS A 1 81 ? -5.371 16.069 6.688 1.00 91.31 81 HIS A CA 1
ATOM 645 C C . HIS A 1 81 ? -5.270 17.585 6.562 1.00 91.31 81 HIS A C 1
ATOM 647 O O . HIS A 1 81 ? -6.179 18.252 6.055 1.00 91.31 81 HIS A O 1
ATOM 653 N N . GLY A 1 82 ? -4.197 18.145 7.126 1.00 85.00 82 GLY A N 1
ATOM 654 C CA . GLY A 1 82 ? -4.113 19.578 7.387 1.00 85.00 82 GLY A CA 1
ATOM 655 C C . GLY A 1 82 ? -5.335 20.071 8.189 1.00 85.00 82 GLY A C 1
ATOM 656 O O . GLY A 1 82 ? -5.628 19.524 9.255 1.00 85.00 82 GLY A O 1
ATOM 657 N N . PRO A 1 83 ? -6.068 21.097 7.716 1.00 84.81 83 PRO A N 1
ATOM 658 C CA . PRO A 1 83 ? -7.234 21.627 8.423 1.00 84.81 83 PRO A CA 1
ATOM 659 C C . PRO A 1 83 ? -8.537 20.846 8.169 1.00 84.81 83 PRO A C 1
ATOM 661 O O . PRO A 1 83 ? -9.550 21.164 8.790 1.00 84.81 83 PRO A O 1
ATOM 664 N N . VAL A 1 84 ? -8.548 19.870 7.256 1.00 89.81 84 VAL A N 1
ATOM 665 C CA . VAL A 1 84 ? -9.780 19.224 6.776 1.00 89.81 84 VAL A CA 1
ATOM 666 C C . VAL A 1 84 ? -10.070 17.935 7.549 1.00 89.81 84 VAL A C 1
ATOM 668 O O . VAL A 1 84 ? -9.172 17.127 7.776 1.00 89.81 84 VAL A O 1
ATOM 671 N N . ASP A 1 85 ? -11.334 17.753 7.945 1.00 92.00 85 ASP A N 1
ATOM 672 C CA . ASP A 1 85 ? -11.892 16.504 8.485 1.00 92.00 85 ASP A CA 1
ATOM 673 C C . ASP A 1 85 ? -12.520 15.699 7.333 1.00 92.00 85 ASP A C 1
ATOM 675 O O . ASP A 1 85 ? -13.385 16.205 6.615 1.00 92.00 85 ASP A O 1
ATOM 679 N N . TYR A 1 86 ? -12.059 14.463 7.151 1.00 92.94 86 TYR A N 1
ATOM 680 C CA . TYR A 1 86 ? -12.503 13.508 6.131 1.00 92.94 86 TYR A CA 1
ATOM 681 C C . TYR A 1 86 ? -13.457 12.443 6.693 1.00 92.94 86 TYR A C 1
ATOM 683 O O . TYR A 1 86 ? -13.807 11.496 5.994 1.00 92.94 86 TYR A O 1
ATOM 691 N N . GLY A 1 87 ? -13.908 12.592 7.941 1.00 93.94 87 GLY A N 1
ATOM 692 C CA . GLY A 1 87 ? -14.898 11.721 8.562 1.00 93.94 87 GLY A CA 1
ATOM 693 C C . GLY A 1 87 ? -14.322 10.823 9.653 1.00 93.94 87 GLY A C 1
ATOM 694 O O . GLY A 1 87 ? -13.304 11.123 10.281 1.00 93.94 87 GLY A O 1
ATOM 695 N N . LEU A 1 88 ? -15.033 9.734 9.943 1.00 96.88 88 LEU A N 1
ATOM 696 C CA . LEU A 1 88 ? -14.718 8.835 11.050 1.00 96.88 88 LEU A CA 1
ATOM 697 C C . LEU A 1 88 ? -13.898 7.634 10.578 1.00 96.88 88 LEU A C 1
ATOM 699 O O . LEU A 1 88 ? -14.216 7.013 9.564 1.00 96.88 88 LEU A O 1
ATOM 703 N N . LEU A 1 89 ? -12.916 7.221 11.385 1.00 97.75 89 LEU A N 1
ATOM 704 C CA . LEU A 1 89 ? -12.205 5.961 11.149 1.00 97.75 89 LEU A CA 1
ATOM 705 C C . LEU A 1 89 ? -13.167 4.759 11.172 1.00 97.75 89 LEU A C 1
ATOM 707 O O . LEU A 1 89 ? -12.995 3.827 10.392 1.00 97.75 89 LEU A O 1
ATOM 711 N N . SER A 1 90 ? -14.204 4.787 12.018 1.00 96.75 90 SER A N 1
ATOM 712 C CA . SER A 1 90 ? -15.226 3.731 12.071 1.00 96.75 90 SER A CA 1
ATOM 713 C C . SER A 1 90 ? -15.907 3.502 10.727 1.00 96.75 90 SER A C 1
ATOM 715 O O . SER A 1 90 ? -16.118 2.355 10.343 1.00 96.75 90 SER A O 1
ATOM 717 N N . ASP A 1 91 ? -16.220 4.579 10.008 1.00 96.00 91 ASP A N 1
ATOM 718 C CA . ASP A 1 91 ? -16.967 4.503 8.756 1.00 96.00 91 ASP A CA 1
ATOM 719 C C . ASP A 1 91 ? -16.094 3.910 7.653 1.00 96.00 91 ASP A C 1
ATOM 721 O O . ASP A 1 91 ? -16.560 3.059 6.897 1.00 96.00 91 ASP A O 1
ATOM 725 N N . VAL A 1 92 ? -14.811 4.283 7.613 1.00 96.56 92 VAL A N 1
ATOM 726 C CA . VAL A 1 92 ? -13.826 3.677 6.708 1.00 96.56 92 VAL A CA 1
ATOM 727 C C . VAL A 1 92 ? -13.636 2.192 7.013 1.00 96.56 92 VAL A C 1
ATOM 729 O O . VAL A 1 92 ? -13.652 1.363 6.100 1.00 96.56 92 VAL A O 1
ATOM 732 N N . LEU A 1 93 ? -13.491 1.818 8.289 1.00 97.31 93 LEU A N 1
ATOM 733 C CA . LEU A 1 93 ? -13.316 0.414 8.657 1.00 97.31 93 LEU A CA 1
ATOM 734 C C . LEU A 1 93 ? -14.538 -0.426 8.267 1.00 97.31 93 LEU A C 1
ATOM 736 O O . LEU A 1 93 ? -14.378 -1.460 7.622 1.00 97.31 93 LEU A O 1
ATOM 740 N N . LEU A 1 94 ? -15.745 0.023 8.618 1.00 96.75 94 LEU A N 1
ATOM 741 C CA . LEU A 1 94 ? -16.979 -0.742 8.421 1.00 96.75 94 LEU A CA 1
ATOM 742 C C . LEU A 1 94 ? -17.450 -0.774 6.964 1.00 96.75 94 LEU A C 1
ATOM 744 O O . LEU A 1 94 ? -17.972 -1.796 6.525 1.00 96.75 94 LEU A O 1
ATOM 748 N N . ASN A 1 95 ? -17.272 0.316 6.214 1.00 96.31 95 ASN A N 1
ATOM 749 C CA . ASN A 1 95 ? -17.846 0.447 4.872 1.00 96.31 95 ASN A CA 1
ATOM 750 C C . ASN A 1 95 ? -16.826 0.256 3.741 1.00 96.31 95 ASN A C 1
ATOM 752 O O . ASN A 1 95 ? -17.224 0.166 2.577 1.00 96.31 95 ASN A O 1
ATOM 756 N N . GLU A 1 96 ? -15.526 0.213 4.047 1.00 97.38 96 GLU A N 1
ATOM 757 C CA . GLU A 1 96 ? -14.472 0.090 3.032 1.00 97.38 96 GLU A CA 1
ATOM 758 C C . GLU A 1 96 ? -13.508 -1.057 3.328 1.00 97.38 96 GLU A C 1
ATOM 760 O O . GLU A 1 96 ? -13.370 -1.971 2.517 1.00 97.38 96 GLU A O 1
ATOM 765 N N . VAL A 1 97 ? -12.872 -1.058 4.501 1.00 97.75 97 VAL A N 1
ATOM 766 C CA . VAL A 1 97 ? -11.826 -2.044 4.808 1.00 97.75 97 VAL A CA 1
ATOM 767 C C . VAL A 1 97 ? -12.415 -3.432 5.063 1.00 97.75 97 VAL A C 1
ATOM 769 O O . VAL A 1 97 ? -11.961 -4.402 4.459 1.00 97.75 97 VAL A O 1
ATOM 772 N N . VAL A 1 98 ? -13.434 -3.553 5.920 1.00 96.38 98 VAL A N 1
ATOM 773 C CA . VAL A 1 98 ? -14.089 -4.840 6.216 1.00 96.38 98 VAL A CA 1
ATOM 774 C C . VAL A 1 98 ? -14.659 -5.486 4.942 1.00 96.38 98 VAL A C 1
ATOM 776 O O . VAL A 1 98 ? -14.264 -6.620 4.655 1.00 96.38 98 VAL A O 1
ATOM 779 N N . PRO A 1 99 ? -15.471 -4.792 4.113 1.00 96.69 99 PRO A N 1
ATOM 780 C CA . PRO A 1 99 ? -15.991 -5.370 2.872 1.00 96.69 99 PRO A CA 1
ATOM 781 C C . PRO A 1 99 ? -14.897 -5.833 1.903 1.00 96.69 9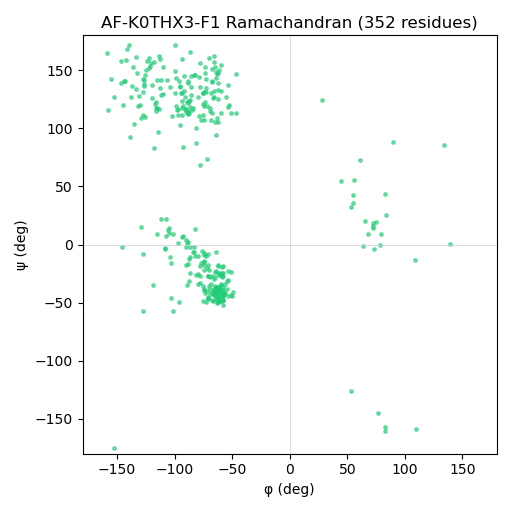9 PRO A C 1
ATOM 783 O O . PRO A 1 99 ? -15.025 -6.899 1.290 1.00 96.69 99 PRO A O 1
ATOM 786 N N . PHE A 1 100 ? -13.802 -5.070 1.783 1.00 96.31 100 PHE A N 1
ATOM 787 C CA . PHE A 1 100 ? -12.656 -5.479 0.972 1.00 96.31 100 PHE A CA 1
ATOM 788 C C . PHE A 1 100 ? -12.028 -6.763 1.521 1.00 96.31 100 PHE A C 1
ATOM 790 O O . PHE A 1 100 ? -11.837 -7.720 0.771 1.00 96.31 100 PHE A O 1
ATOM 797 N N . MET A 1 101 ? -11.751 -6.817 2.825 1.00 95.94 101 MET A N 1
ATOM 798 C CA . MET A 1 101 ? -11.100 -7.966 3.456 1.00 95.94 101 MET A CA 1
ATOM 799 C C . MET A 1 101 ? -11.955 -9.236 3.420 1.00 95.94 101 MET A C 1
ATOM 801 O O . MET A 1 101 ? -11.396 -10.338 3.382 1.00 95.94 101 MET A O 1
ATOM 805 N N . ASP A 1 102 ? -13.281 -9.112 3.432 1.00 93.69 102 ASP A N 1
ATOM 806 C CA . ASP A 1 102 ? -14.197 -10.247 3.304 1.00 93.69 102 ASP A CA 1
ATOM 807 C C . ASP A 1 102 ? -14.259 -10.780 1.869 1.00 93.69 102 ASP A C 1
ATOM 809 O O . ASP A 1 102 ? -14.243 -11.998 1.669 1.00 93.69 102 ASP A O 1
ATOM 813 N N . SER A 1 103 ? -14.235 -9.883 0.880 1.00 92.75 103 SER A N 1
ATOM 814 C CA . SER A 1 103 ? -14.270 -10.238 -0.546 1.00 92.75 103 SER A CA 1
ATOM 815 C C . SER A 1 103 ? -12.916 -10.731 -1.076 1.00 92.75 103 SER A C 1
ATOM 817 O O . SER A 1 103 ? -12.872 -11.539 -1.998 1.00 92.75 103 SER A O 1
ATOM 819 N N . ASN A 1 104 ? -11.806 -10.298 -0.467 1.00 92.44 104 ASN A N 1
ATOM 820 C CA . ASN A 1 104 ? -10.441 -10.565 -0.926 1.00 92.44 104 ASN A CA 1
ATOM 821 C C . ASN A 1 104 ? -9.674 -11.360 0.134 1.00 92.44 104 ASN A C 1
ATOM 823 O O . ASN A 1 104 ? -8.954 -10.814 0.971 1.00 92.44 104 ASN A O 1
ATOM 827 N N . ARG A 1 105 ? -9.856 -12.684 0.140 1.00 91.12 105 ARG A N 1
ATOM 828 C CA . ARG A 1 105 ? -9.341 -13.573 1.200 1.00 91.12 105 ARG A CA 1
ATOM 829 C C . ARG A 1 105 ? -7.823 -13.777 1.172 1.00 91.12 105 ARG A C 1
ATOM 831 O O . ARG A 1 105 ? -7.260 -14.141 2.202 1.00 91.12 105 ARG A O 1
ATOM 838 N N . ASN A 1 106 ? -7.179 -13.523 0.033 1.00 91.94 106 ASN A N 1
ATOM 839 C CA . ASN A 1 106 ? -5.726 -13.639 -0.128 1.00 91.94 106 ASN A CA 1
ATOM 840 C C . ASN A 1 106 ? -4.984 -12.343 0.237 1.00 91.94 106 ASN A C 1
ATOM 842 O O . ASN A 1 106 ? -3.784 -12.385 0.520 1.00 91.94 106 ASN A O 1
ATOM 846 N N . SER A 1 107 ? -5.686 -11.212 0.308 1.00 94.19 107 SER A N 1
ATOM 847 C CA . SER A 1 107 ? -5.034 -9.930 0.544 1.00 94.19 107 SER A CA 1
ATOM 848 C C . SER A 1 107 ? -4.564 -9.811 1.984 1.00 94.19 107 SER A C 1
ATOM 850 O O . SER A 1 107 ? -5.302 -10.132 2.919 1.00 94.19 107 SER A O 1
ATOM 852 N N . VAL A 1 108 ? -3.332 -9.336 2.141 1.00 97.19 108 VAL A N 1
ATOM 853 C CA . VAL A 1 108 ? -2.765 -8.855 3.401 1.00 97.19 108 VAL A CA 1
ATOM 854 C C . VAL A 1 108 ? -2.612 -7.349 3.252 1.00 97.19 108 VAL A C 1
ATOM 856 O O . VAL A 1 108 ? -2.082 -6.898 2.238 1.00 97.19 108 VAL A O 1
ATOM 859 N N . ILE A 1 109 ? -3.112 -6.583 4.218 1.00 98.00 109 ILE A N 1
ATOM 860 C CA . ILE A 1 109 ? -3.044 -5.120 4.193 1.00 98.00 109 ILE A CA 1
ATOM 861 C C . ILE A 1 109 ? -2.359 -4.572 5.438 1.00 98.00 109 ILE A C 1
ATOM 863 O O . ILE A 1 109 ? -2.366 -5.202 6.496 1.00 98.00 109 ILE A O 1
ATOM 867 N N . THR A 1 110 ? -1.850 -3.355 5.314 1.00 97.81 110 THR A N 1
ATOM 868 C CA . THR A 1 110 ? -1.263 -2.585 6.403 1.00 97.81 110 THR A CA 1
ATOM 869 C C . THR A 1 110 ? -2.038 -1.294 6.601 1.00 97.81 110 THR A C 1
ATOM 871 O O . THR A 1 110 ? -2.195 -0.514 5.664 1.00 97.81 110 THR A O 1
ATOM 874 N N . LEU A 1 111 ? -2.495 -1.062 7.828 1.00 98.25 111 LEU A N 1
ATOM 875 C CA . LEU A 1 111 ? -2.990 0.227 8.296 1.00 98.25 111 LEU A CA 1
ATOM 876 C C . LEU A 1 111 ? -1.842 0.919 9.034 1.00 98.25 111 LEU A C 1
ATOM 878 O O . LEU A 1 111 ? -1.429 0.447 10.092 1.00 98.25 111 LEU A O 1
ATOM 882 N N . ASP A 1 112 ? -1.306 1.996 8.469 1.00 96.69 112 ASP A N 1
ATOM 883 C CA . ASP A 1 112 ? -0.247 2.803 9.081 1.00 96.69 112 ASP A CA 1
ATOM 884 C C . ASP A 1 112 ? -0.851 4.078 9.674 1.00 96.69 112 ASP A C 1
ATOM 886 O O . ASP A 1 112 ? -1.351 4.936 8.951 1.00 96.69 112 ASP A O 1
ATOM 890 N N . LEU A 1 113 ? -0.875 4.169 11.002 1.00 97.62 113 LEU A N 1
ATOM 891 C CA . LEU A 1 113 ? -1.524 5.247 11.736 1.00 97.62 113 LEU A CA 1
ATOM 892 C C . LEU A 1 113 ? -0.517 6.359 12.046 1.00 97.62 113 LEU A C 1
ATOM 894 O O . LEU A 1 113 ? 0.373 6.194 12.884 1.00 97.62 113 LEU A O 1
ATOM 898 N N . GLN A 1 114 ? -0.703 7.515 11.415 1.00 95.25 114 GLN A N 1
ATOM 899 C CA . GLN A 1 114 ? -0.030 8.752 11.792 1.00 95.25 114 GLN A CA 1
ATOM 900 C C . GLN A 1 114 ? -0.870 9.458 12.860 1.00 95.25 114 GLN A C 1
ATOM 902 O O . GLN A 1 114 ? -2.012 9.858 12.620 1.00 95.25 114 GLN A O 1
ATOM 907 N N . THR A 1 115 ? -0.340 9.554 14.077 1.00 96.00 115 THR A N 1
ATOM 908 C CA . THR A 1 115 ? -1.117 9.997 15.239 1.00 96.00 115 THR A CA 1
ATOM 909 C C . THR A 1 115 ? -1.017 11.502 15.456 1.00 96.00 115 THR A C 1
ATOM 911 O O . THR A 1 115 ? 0.060 12.094 15.471 1.00 96.00 115 THR A O 1
ATOM 914 N N . LEU A 1 116 ? -2.166 12.145 15.664 1.00 94.94 116 LEU A N 1
ATOM 915 C CA . LEU A 1 116 ? -2.274 13.588 15.863 1.00 94.94 116 LEU A CA 1
ATOM 916 C C . LEU A 1 116 ? -3.058 13.909 17.142 1.00 94.94 116 LEU A C 1
ATOM 918 O O . LEU A 1 116 ? -4.078 13.288 17.445 1.00 94.94 116 LEU A O 1
ATOM 922 N N . GLY A 1 117 ? -2.633 14.955 17.852 1.00 93.81 117 GLY A N 1
ATOM 923 C CA . GLY A 1 117 ? -3.301 15.425 19.069 1.00 93.81 117 GLY A CA 1
ATOM 924 C C . GLY A 1 117 ? -3.009 14.563 20.301 1.00 93.81 117 GLY A C 1
ATOM 925 O O . GLY A 1 117 ? -1.889 14.092 20.483 1.00 93.81 117 GLY A O 1
ATOM 926 N N . ASP A 1 118 ? -4.009 14.411 21.172 1.00 96.38 118 ASP A N 1
ATOM 927 C CA . ASP A 1 118 ? -3.896 13.669 22.433 1.00 96.38 118 ASP A CA 1
ATOM 928 C C . ASP A 1 118 ? -3.897 12.151 22.184 1.00 96.38 118 ASP A C 1
ATOM 930 O O . ASP A 1 118 ? -4.903 11.564 21.769 1.00 96.38 118 ASP A O 1
ATOM 934 N N . GLN A 1 119 ? -2.748 11.521 22.432 1.00 96.12 119 GLN A N 1
ATOM 935 C CA . GLN A 1 119 ? -2.517 10.108 22.138 1.00 96.12 119 GLN A CA 1
ATOM 936 C C . GLN A 1 119 ? -3.124 9.168 23.193 1.00 96.12 119 GLN A C 1
ATOM 938 O O . GLN A 1 119 ? -3.489 8.044 22.850 1.00 96.12 119 GLN A O 1
ATOM 943 N N . ASP A 1 120 ? -3.307 9.613 24.440 1.00 97.00 120 ASP A N 1
ATOM 944 C CA . ASP A 1 120 ? -3.957 8.813 25.486 1.00 97.00 120 ASP A CA 1
ATOM 945 C C . ASP A 1 120 ? -5.456 8.681 25.206 1.00 97.00 120 ASP A C 1
ATOM 947 O O . ASP A 1 120 ? -6.031 7.586 25.250 1.00 97.00 120 ASP A O 1
ATOM 951 N N . LEU A 1 121 ? -6.097 9.797 24.843 1.00 97.38 121 LEU A N 1
ATOM 952 C CA . LEU A 1 121 ? -7.489 9.783 24.406 1.00 97.38 121 LEU A CA 1
ATOM 953 C C . LEU A 1 121 ? -7.662 8.985 23.110 1.00 97.38 121 LEU A C 1
ATOM 955 O O . LEU A 1 121 ? -8.619 8.216 22.997 1.00 97.38 121 LEU A O 1
ATOM 959 N N . LEU A 1 122 ? -6.724 9.105 22.165 1.00 97.69 122 LEU A N 1
ATOM 960 C CA . LEU A 1 122 ? -6.720 8.300 20.944 1.00 97.69 122 LEU A CA 1
ATOM 961 C C . LEU A 1 122 ? -6.618 6.800 21.249 1.00 97.69 122 LEU A C 1
ATOM 963 O O . LEU A 1 122 ? -7.396 6.028 20.693 1.00 97.69 122 LEU A O 1
ATOM 967 N N . MET A 1 123 ? -5.733 6.379 22.157 1.00 97.06 123 MET A N 1
ATOM 968 C CA . MET A 1 123 ? -5.602 4.972 22.551 1.00 97.06 123 MET A CA 1
ATOM 969 C C . MET A 1 123 ? -6.890 4.426 23.180 1.00 97.06 123 MET A C 1
ATOM 971 O O . MET A 1 123 ? -7.332 3.319 22.859 1.00 97.06 123 MET A O 1
ATOM 975 N N . ASN A 1 124 ? -7.534 5.204 24.052 1.00 96.44 124 ASN A N 1
ATOM 976 C CA . ASN A 1 124 ? -8.825 4.827 24.631 1.00 96.44 124 ASN A CA 1
ATOM 977 C C . ASN A 1 124 ? -9.920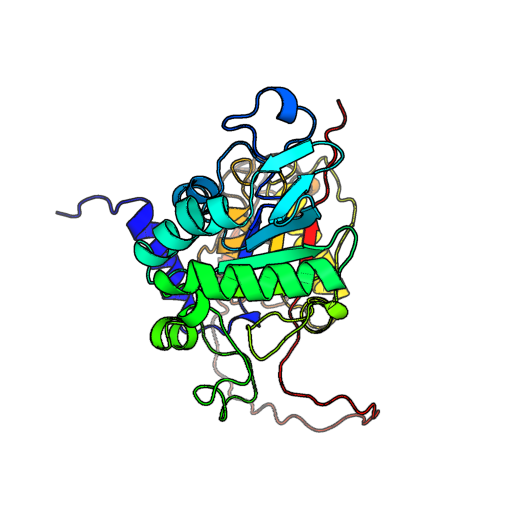 4.741 23.559 1.00 96.44 124 ASN A C 1
ATOM 979 O O . ASN A 1 124 ? -10.698 3.784 23.540 1.00 96.44 124 ASN A O 1
ATOM 983 N N . GLY A 1 125 ? -9.935 5.692 22.625 1.00 96.69 125 GLY A N 1
ATOM 984 C CA . GLY A 1 125 ? -10.793 5.659 21.447 1.00 96.69 125 GLY A CA 1
ATOM 985 C C . GLY A 1 125 ? -10.579 4.407 20.598 1.00 96.69 125 GLY A C 1
ATOM 986 O O . GLY A 1 125 ? -11.555 3.773 20.206 1.00 96.69 125 GLY A O 1
ATOM 987 N N . LEU A 1 126 ? -9.324 4.014 20.354 1.00 96.81 126 LEU A N 1
ATOM 988 C CA . LEU A 1 126 ? -8.969 2.843 19.547 1.00 96.81 126 LEU A CA 1
ATOM 989 C C . LEU A 1 126 ? -9.449 1.551 20.202 1.00 96.81 126 LEU A C 1
ATOM 991 O O . LEU A 1 126 ? -10.037 0.716 19.523 1.00 96.81 126 LEU A O 1
ATOM 995 N N . ARG A 1 127 ? -9.279 1.401 21.520 1.00 95.31 127 ARG A N 1
ATOM 996 C CA . ARG A 1 127 ? -9.815 0.246 22.261 1.00 95.31 127 ARG A CA 1
ATOM 997 C C . ARG A 1 127 ? -11.332 0.133 22.114 1.00 95.31 127 ARG A C 1
ATOM 999 O O . ARG A 1 127 ? -11.834 -0.944 21.804 1.00 95.31 127 ARG A O 1
ATOM 1006 N N . ASN A 1 128 ? -12.047 1.244 22.296 1.00 94.62 128 ASN A N 1
ATOM 1007 C CA . ASN A 1 128 ? -13.505 1.274 22.182 1.00 94.62 128 ASN A CA 1
ATOM 1008 C C . ASN A 1 128 ? -13.973 0.993 20.750 1.00 94.62 128 ASN A C 1
ATOM 1010 O O . ASN A 1 128 ? -14.911 0.223 20.550 1.00 94.62 128 ASN A O 1
ATOM 1014 N N . LEU A 1 129 ? -13.304 1.586 19.759 1.00 94.94 129 LEU A N 1
ATOM 1015 C CA . LEU A 1 129 ? -13.601 1.366 18.350 1.00 94.94 129 LEU A CA 1
ATOM 1016 C C . LEU A 1 129 ? -13.364 -0.091 17.957 1.00 94.94 129 LEU A C 1
ATOM 1018 O O . LEU A 1 129 ? -14.244 -0.709 17.375 1.00 94.94 129 LEU A O 1
ATOM 1022 N N . LEU A 1 130 ? -12.201 -0.658 18.284 1.00 93.25 130 LEU A N 1
ATOM 1023 C CA . LEU A 1 130 ? -11.884 -2.044 17.942 1.00 93.25 130 LEU A CA 1
ATOM 1024 C C . LEU A 1 130 ? -12.853 -3.020 18.610 1.00 93.25 130 LEU A C 1
ATOM 1026 O O . LEU A 1 130 ? -13.300 -3.958 17.957 1.00 93.25 130 LEU A O 1
ATOM 1030 N N . ALA A 1 131 ? -13.250 -2.765 19.859 1.00 91.12 131 ALA A N 1
ATOM 1031 C CA . ALA A 1 131 ? -14.285 -3.550 20.524 1.00 91.12 131 ALA A CA 1
ATOM 1032 C C . ALA A 1 131 ? -15.643 -3.462 19.801 1.00 91.12 131 ALA A C 1
ATOM 1034 O O . ALA A 1 131 ? -16.314 -4.483 19.653 1.00 91.12 131 ALA A O 1
ATOM 1035 N N . SER A 1 132 ? -16.044 -2.279 19.319 1.00 89.38 132 SER A N 1
ATOM 1036 C CA . SER A 1 132 ? -17.332 -2.096 18.638 1.00 89.38 132 SER A CA 1
ATOM 1037 C C . SER A 1 132 ? -17.354 -2.697 17.231 1.00 89.38 132 SER A C 1
ATOM 1039 O O . SER A 1 132 ? -18.318 -3.373 16.870 1.00 89.38 132 SER A O 1
ATOM 1041 N N . VAL A 1 133 ? -16.283 -2.528 16.447 1.00 88.25 133 VAL A N 1
ATOM 1042 C CA . VAL A 1 133 ? -16.196 -3.116 15.100 1.00 88.25 133 VAL A CA 1
ATOM 1043 C C . VAL A 1 133 ? -15.949 -4.621 15.137 1.00 88.25 133 VAL A C 1
ATOM 1045 O O . VAL A 1 133 ? -16.153 -5.286 14.122 1.00 88.25 133 VAL A O 1
ATOM 1048 N N . ASN A 1 134 ? -15.559 -5.198 16.281 1.00 86.12 134 ASN A N 1
ATOM 1049 C CA . ASN A 1 134 ? -15.293 -6.632 16.377 1.00 86.12 134 ASN A CA 1
ATOM 1050 C C . ASN A 1 134 ? -16.517 -7.516 16.095 1.00 86.12 134 ASN A C 1
ATOM 1052 O O . ASN A 1 134 ? -16.357 -8.682 15.756 1.00 86.12 134 ASN A O 1
ATOM 1056 N N . LEU A 1 135 ? -17.737 -6.973 16.145 1.00 73.56 135 LEU A N 1
ATOM 1057 C CA . LEU A 1 135 ? -18.938 -7.694 15.703 1.00 73.56 135 LEU A CA 1
ATOM 1058 C C . LEU A 1 135 ? -18.862 -8.148 14.232 1.00 73.56 135 LEU A C 1
ATOM 1060 O O . LEU A 1 135 ? -19.582 -9.056 13.832 1.00 73.56 135 LEU A O 1
ATOM 1064 N N . THR A 1 136 ? -17.972 -7.548 13.438 1.00 84.69 136 THR A N 1
ATOM 1065 C CA . THR A 1 136 ? -17.682 -7.938 12.047 1.00 84.69 136 THR A CA 1
ATOM 1066 C C . THR A 1 136 ? -16.558 -8.980 11.918 1.00 84.69 136 THR A C 1
ATOM 1068 O O . THR A 1 136 ? -16.202 -9.378 10.812 1.00 84.69 136 THR A O 1
ATOM 1071 N N . GLY A 1 137 ? -15.941 -9.398 13.029 1.00 89.25 137 GLY A N 1
ATOM 1072 C CA . GLY A 1 137 ? -14.722 -10.215 13.036 1.00 89.25 137 GLY A CA 1
ATOM 1073 C C . GLY A 1 137 ? -13.464 -9.448 12.613 1.00 89.25 137 GLY A C 1
ATOM 1074 O O . GLY A 1 137 ? -12.447 -10.061 12.299 1.00 89.25 137 GLY A O 1
ATOM 1075 N N . PHE A 1 138 ? -13.505 -8.110 12.558 1.00 92.94 138 PHE A N 1
ATOM 1076 C CA . PHE A 1 138 ? -12.361 -7.290 12.144 1.00 92.94 138 PHE A CA 1
ATOM 1077 C C . PHE A 1 138 ? -11.122 -7.519 13.018 1.00 92.94 138 PHE A C 1
ATOM 1079 O O . PHE A 1 138 ? -10.026 -7.660 12.479 1.00 92.94 138 PHE A O 1
ATOM 1086 N N . THR A 1 139 ? -11.271 -7.596 14.348 1.00 91.81 139 THR A N 1
ATOM 1087 C CA . THR A 1 139 ? -10.095 -7.728 15.228 1.00 91.81 139 THR A CA 1
ATOM 1088 C C . THR A 1 139 ? -9.437 -9.102 15.130 1.00 91.81 139 THR A C 1
ATOM 1090 O O . THR A 1 139 ? -8.218 -9.191 15.245 1.00 91.81 139 THR A O 1
ATOM 1093 N N . ASP A 1 140 ? -10.194 -10.149 14.781 1.00 93.06 140 ASP A N 1
ATOM 1094 C CA . ASP A 1 140 ? -9.643 -11.484 14.507 1.00 93.06 140 ASP A CA 1
ATOM 1095 C C . ASP A 1 140 ? -8.737 -11.493 13.269 1.00 93.06 140 ASP A C 1
ATOM 1097 O O . ASP A 1 140 ? -7.851 -12.343 13.145 1.00 93.06 140 ASP A O 1
ATOM 1101 N N . LYS A 1 141 ? -8.933 -10.527 12.358 1.00 96.00 141 LYS A N 1
ATOM 1102 C CA . LYS A 1 141 ? -8.091 -10.340 11.174 1.00 96.00 141 LYS A CA 1
ATOM 1103 C C . LYS A 1 141 ? -6.807 -9.566 11.475 1.00 96.00 141 LYS A C 1
ATOM 1105 O O . LYS A 1 141 ? -5.940 -9.525 10.605 1.00 96.00 141 LYS A O 1
ATOM 1110 N N . ILE A 1 142 ? -6.652 -8.969 12.658 1.00 97.00 142 ILE A N 1
ATOM 1111 C CA . ILE A 1 142 ? -5.444 -8.223 13.028 1.00 97.00 142 ILE A CA 1
ATOM 1112 C C . ILE A 1 142 ? -4.345 -9.195 13.459 1.00 97.00 142 ILE A C 1
ATOM 1114 O O . ILE A 1 142 ? -4.535 -10.026 14.347 1.00 97.00 142 ILE A O 1
ATOM 1118 N N . PHE A 1 143 ? -3.174 -9.073 12.839 1.00 95.62 143 PHE A N 1
ATOM 1119 C CA . PHE A 1 143 ? -1.973 -9.782 13.257 1.00 95.62 143 PHE A CA 1
ATOM 1120 C C . PHE A 1 143 ? -1.507 -9.289 14.625 1.00 95.62 143 PHE A C 1
ATOM 1122 O O . PHE A 1 143 ? -1.273 -8.100 14.843 1.00 95.62 143 PHE A O 1
ATOM 1129 N N . ARG A 1 144 ? -1.340 -10.233 15.550 1.00 92.88 144 ARG A N 1
ATOM 1130 C CA . ARG A 1 144 ? -0.851 -9.982 16.904 1.00 92.88 144 ARG A CA 1
ATOM 1131 C C . ARG A 1 144 ? 0.341 -10.885 17.141 1.00 92.88 144 ARG A C 1
ATOM 1133 O O . ARG A 1 144 ? 0.175 -12.084 17.277 1.00 92.88 144 ARG A O 1
ATOM 1140 N N . ILE A 1 145 ? 1.540 -10.320 17.221 1.00 82.88 145 ILE A N 1
ATOM 1141 C CA . ILE A 1 145 ? 2.770 -11.114 17.375 1.00 82.88 145 ILE A CA 1
ATOM 1142 C C . ILE A 1 145 ? 2.775 -12.006 18.631 1.00 82.88 145 ILE A C 1
ATOM 1144 O O . ILE A 1 145 ? 3.404 -13.055 18.634 1.00 82.88 145 ILE A O 1
ATOM 1148 N N . ASN A 1 146 ? 2.034 -11.615 19.673 1.00 85.62 146 ASN A N 1
ATOM 1149 C CA . ASN A 1 146 ? 1.930 -12.358 20.930 1.00 85.62 146 ASN A CA 1
ATOM 1150 C C . ASN A 1 146 ? 0.739 -13.332 20.980 1.00 85.62 146 ASN A C 1
ATOM 1152 O O . ASN A 1 146 ? 0.455 -13.865 22.048 1.00 85.62 146 ASN A O 1
ATOM 1156 N N . ASP A 1 147 ? 0.001 -13.523 19.884 1.00 89.88 147 ASP A N 1
ATOM 1157 C CA . ASP A 1 147 ? -1.052 -14.542 19.838 1.00 89.88 147 ASP A CA 1
ATOM 1158 C C . ASP A 1 147 ? -0.414 -15.940 19.898 1.00 89.88 147 ASP A C 1
ATOM 1160 O O . ASP A 1 147 ? 0.582 -16.190 19.219 1.00 89.88 147 ASP A O 1
ATOM 1164 N N . ASP A 1 148 ? -1.019 -16.874 20.640 1.00 89.94 148 ASP A N 1
ATOM 1165 C CA . ASP A 1 148 ? -0.466 -18.224 20.867 1.00 89.94 148 ASP A CA 1
ATOM 1166 C C . ASP A 1 148 ? -0.123 -18.967 19.567 1.00 89.94 148 ASP A C 1
ATOM 1168 O O . ASP A 1 148 ? 0.824 -19.747 19.514 1.00 89.94 148 ASP A O 1
ATOM 1172 N N . LYS A 1 149 ? -0.852 -18.690 18.478 1.00 90.75 149 LYS A N 1
ATOM 1173 C CA . LYS A 1 149 ? -0.597 -19.291 17.158 1.00 90.75 149 LYS A CA 1
ATOM 1174 C C . LYS A 1 149 ? 0.780 -18.935 16.572 1.00 90.75 149 LYS A C 1
ATOM 1176 O O . LYS A 1 149 ? 1.240 -19.635 15.677 1.00 90.75 149 LYS A O 1
ATOM 1181 N N . TRP A 1 150 ? 1.421 -17.877 17.069 1.00 92.06 150 TRP A N 1
ATOM 1182 C CA . TRP A 1 150 ? 2.747 -17.416 16.649 1.00 92.06 150 TRP A CA 1
ATOM 1183 C C . TRP A 1 150 ? 3.832 -17.699 17.692 1.00 92.06 150 TRP A C 1
ATOM 1185 O O . TRP A 1 150 ? 4.969 -17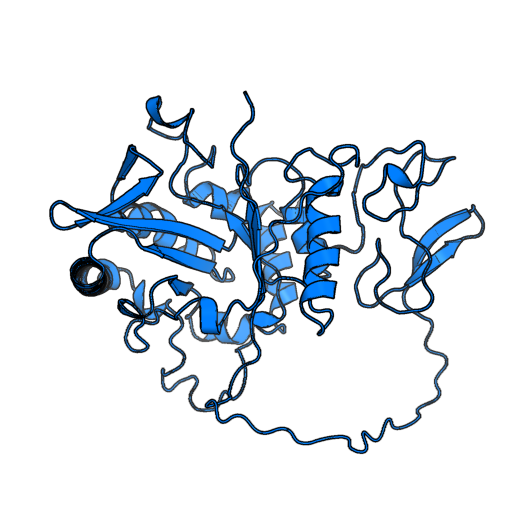.271 17.513 1.00 92.06 150 TRP A O 1
ATOM 1195 N N . SER A 1 151 ? 3.528 -18.434 18.770 1.00 87.00 151 SER A N 1
ATOM 1196 C CA . SER A 1 151 ? 4.471 -18.678 19.876 1.00 87.00 151 SER A CA 1
ATOM 1197 C C . SER A 1 151 ? 5.774 -19.358 19.441 1.00 87.00 151 SER A C 1
ATOM 1199 O O . SER A 1 151 ? 6.795 -19.233 20.114 1.00 87.00 151 SER A O 1
ATOM 1201 N N . ASN A 1 152 ? 5.737 -20.088 18.323 1.00 86.38 152 ASN A N 1
ATOM 1202 C CA . ASN A 1 152 ? 6.874 -20.824 17.773 1.00 86.38 152 ASN A CA 1
ATOM 1203 C C . ASN A 1 152 ? 7.610 -20.054 16.662 1.00 86.38 152 ASN A C 1
ATOM 1205 O O . ASN A 1 152 ? 8.573 -20.573 16.094 1.00 86.38 152 ASN A O 1
ATOM 1209 N N . HIS A 1 153 ? 7.180 -18.830 16.338 1.00 85.69 153 HIS A N 1
ATOM 1210 C CA . HIS A 1 153 ? 7.803 -18.011 15.305 1.00 85.69 153 HIS A CA 1
ATOM 1211 C C . HIS A 1 153 ? 8.941 -17.172 15.884 1.00 85.69 153 HIS A C 1
ATOM 1213 O O . HIS A 1 153 ? 8.757 -16.330 16.758 1.00 85.69 153 HIS A O 1
ATOM 1219 N N . THR A 1 154 ? 10.136 -17.361 15.330 1.00 84.00 154 THR A N 1
ATOM 1220 C CA . THR A 1 154 ? 11.335 -16.550 15.608 1.00 84.00 154 THR A CA 1
ATOM 1221 C C . THR A 1 154 ? 11.676 -15.600 14.458 1.00 84.00 154 THR A C 1
ATOM 1223 O O . THR A 1 154 ? 12.789 -15.090 14.384 1.00 84.00 154 THR A O 1
ATOM 1226 N N . ASN A 1 155 ? 10.754 -15.429 13.506 1.00 84.88 155 ASN A N 1
ATOM 1227 C CA . ASN A 1 155 ? 10.865 -14.552 12.342 1.00 84.88 155 ASN A CA 1
ATOM 1228 C C . ASN A 1 155 ? 9.445 -14.246 11.816 1.00 84.88 155 ASN A C 1
ATOM 1230 O O . ASN A 1 155 ? 8.496 -14.941 12.187 1.00 84.88 155 ASN A O 1
ATOM 1234 N N . TRP A 1 156 ? 9.284 -13.233 10.959 1.00 89.38 156 TRP A N 1
ATOM 1235 C CA . TRP A 1 156 ? 7.994 -12.866 10.369 1.00 89.38 156 TRP A CA 1
ATOM 1236 C C . TRP A 1 156 ? 7.327 -14.069 9.695 1.00 89.38 156 TRP A C 1
ATOM 1238 O O . TRP A 1 156 ? 8.017 -14.794 8.958 1.00 89.38 156 TRP A O 1
ATOM 1248 N N . PRO A 1 157 ? 6.007 -14.247 9.886 1.00 93.75 157 PRO A N 1
ATOM 1249 C CA . PRO A 1 157 ? 5.254 -15.253 9.159 1.00 93.75 157 PRO A CA 1
ATOM 1250 C C . PRO A 1 157 ? 5.305 -15.037 7.646 1.00 93.75 157 PRO A C 1
ATOM 1252 O O . PRO A 1 157 ? 5.486 -13.910 7.157 1.00 93.75 157 PRO A O 1
ATOM 1255 N N . THR A 1 158 ? 5.121 -16.121 6.900 1.00 96.00 158 THR A N 1
ATOM 1256 C CA . THR A 1 158 ? 4.866 -16.047 5.460 1.00 96.00 158 THR A CA 1
ATOM 1257 C C . THR A 1 158 ? 3.483 -15.472 5.180 1.00 96.00 158 THR A C 1
ATOM 1259 O O . THR A 1 158 ? 2.597 -15.468 6.041 1.00 96.00 158 THR A O 1
ATOM 1262 N N . LEU A 1 159 ? 3.268 -14.981 3.960 1.00 97.00 159 LEU A N 1
ATOM 1263 C CA . LEU A 1 159 ? 1.945 -14.502 3.567 1.00 97.00 159 LEU A CA 1
ATOM 1264 C C . LEU A 1 159 ? 0.901 -15.621 3.617 1.00 97.00 159 LEU A C 1
ATOM 1266 O O . LEU A 1 159 ? -0.230 -15.372 4.030 1.00 97.00 159 LEU A O 1
ATOM 1270 N N . ASP A 1 160 ? 1.268 -16.852 3.266 1.00 97.25 160 ASP A N 1
ATOM 1271 C CA . ASP A 1 160 ? 0.363 -17.999 3.366 1.00 97.25 160 ASP A CA 1
ATOM 1272 C C . ASP A 1 160 ? 0.047 -18.385 4.813 1.00 97.25 160 ASP A C 1
ATOM 1274 O O . ASP A 1 160 ? -1.095 -18.751 5.104 1.00 97.25 160 ASP A O 1
ATOM 1278 N N . GLU A 1 161 ? 0.993 -18.237 5.743 1.00 96.50 161 GLU A N 1
ATOM 1279 C CA . GLU A 1 161 ? 0.726 -18.409 7.174 1.00 96.50 161 GLU A CA 1
ATOM 1280 C C . GLU A 1 161 ? -0.263 -17.351 7.685 1.00 96.50 161 GLU A C 1
ATOM 1282 O O . GLU A 1 161 ? -1.257 -17.705 8.322 1.00 96.50 161 GLU A O 1
ATOM 1287 N N . LEU A 1 162 ? -0.057 -16.066 7.356 1.00 96.75 162 LEU A N 1
ATOM 1288 C CA . LEU A 1 162 ? -0.980 -14.976 7.719 1.00 96.75 162 LEU A CA 1
ATOM 1289 C C . LEU A 1 162 ? -2.389 -15.217 7.158 1.00 96.75 162 LEU A C 1
ATOM 1291 O O . LEU A 1 162 ? -3.389 -15.064 7.866 1.00 96.75 162 LEU A O 1
ATOM 1295 N N . ARG A 1 163 ? -2.477 -15.645 5.891 1.00 96.12 163 ARG A N 1
ATOM 1296 C CA . ARG A 1 163 ? -3.743 -15.987 5.225 1.00 96.12 163 ARG A CA 1
ATOM 1297 C C . ARG A 1 163 ? -4.454 -17.142 5.910 1.00 96.12 163 ARG A C 1
ATOM 1299 O O . ARG A 1 163 ? -5.642 -17.029 6.213 1.00 96.12 163 ARG A O 1
ATOM 1306 N N . SER A 1 164 ? -3.723 -18.220 6.182 1.00 95.62 164 SER A N 1
ATOM 1307 C CA . SER A 1 164 ? -4.253 -19.429 6.818 1.00 95.62 164 SER A CA 1
ATOM 1308 C C . SER A 1 164 ? -4.718 -19.159 8.249 1.00 95.62 164 SER A C 1
ATOM 1310 O O . SER A 1 164 ? -5.764 -19.650 8.664 1.00 95.62 164 SER A O 1
ATOM 1312 N N . ALA A 1 165 ? -3.991 -18.314 8.984 1.00 95.06 165 ALA A N 1
ATOM 1313 C CA . ALA A 1 165 ? -4.343 -17.881 10.334 1.00 95.06 165 ALA A CA 1
ATOM 1314 C C . ALA A 1 165 ? -5.520 -16.891 10.388 1.00 95.06 165 ALA A C 1
ATOM 1316 O O . ALA A 1 165 ? -5.981 -16.560 11.486 1.00 95.06 165 ALA A O 1
ATOM 1317 N N . GLY A 1 166 ? -5.959 -16.376 9.233 1.00 95.12 166 GLY A N 1
ATOM 1318 C CA . GLY A 1 166 ? -6.966 -15.325 9.111 1.00 95.12 166 GLY A CA 1
ATOM 1319 C C . GLY A 1 166 ? -6.478 -13.927 9.506 1.00 95.12 166 GLY A C 1
ATOM 1320 O O . GLY A 1 166 ? -7.226 -12.971 9.319 1.00 95.12 166 GLY A O 1
ATOM 1321 N N . GLN A 1 167 ? -5.236 -13.794 9.983 1.00 96.38 167 GLN A N 1
ATOM 1322 C CA . GLN A 1 167 ? -4.640 -12.556 10.484 1.00 96.38 167 GLN A CA 1
ATOM 1323 C C . GLN A 1 167 ? -3.892 -11.816 9.383 1.00 96.38 167 GLN A C 1
ATOM 1325 O O . GLN A 1 167 ? -2.686 -11.956 9.207 1.00 96.38 167 GLN A O 1
ATOM 1330 N N . ARG A 1 168 ? -4.651 -11.046 8.610 1.00 96.88 168 ARG A N 1
ATOM 1331 C CA . ARG A 1 168 ? -4.217 -10.419 7.359 1.00 96.88 168 ARG A CA 1
ATOM 1332 C C . ARG A 1 168 ? -4.198 -8.889 7.413 1.00 96.88 168 ARG A C 1
ATOM 1334 O O . ARG A 1 168 ? -4.052 -8.252 6.377 1.00 96.88 168 ARG A O 1
ATOM 1341 N N . ILE A 1 169 ? -4.382 -8.299 8.590 1.00 97.94 169 ILE A N 1
ATOM 1342 C CA . ILE A 1 169 ? -4.293 -6.855 8.816 1.00 97.94 169 ILE A CA 1
ATOM 1343 C C . ILE A 1 169 ? -3.113 -6.592 9.741 1.00 97.94 169 ILE A C 1
ATOM 1345 O O . ILE A 1 169 ? -3.100 -7.030 10.889 1.00 97.94 169 ILE A O 1
ATOM 1349 N N . ILE A 1 170 ? -2.128 -5.863 9.240 1.00 96.88 170 ILE A N 1
ATOM 1350 C CA . ILE A 1 170 ? -1.004 -5.350 10.013 1.00 96.88 170 ILE A CA 1
ATOM 1351 C C . ILE A 1 170 ? -1.360 -3.929 10.445 1.00 96.88 170 ILE A C 1
ATOM 1353 O O . ILE A 1 170 ? -1.776 -3.130 9.611 1.00 96.88 170 ILE A O 1
ATOM 1357 N N . VAL A 1 171 ? -1.212 -3.596 11.728 1.00 96.94 171 VAL A N 1
ATOM 1358 C CA . VAL A 1 171 ? -1.456 -2.229 12.213 1.00 96.94 171 VAL A CA 1
ATOM 1359 C C . VAL A 1 171 ? -0.157 -1.643 12.746 1.00 96.94 171 VAL A C 1
ATOM 1361 O O . VAL A 1 171 ? 0.430 -2.163 13.697 1.00 96.94 171 VAL A O 1
ATOM 1364 N N . LEU A 1 172 ? 0.295 -0.566 12.111 1.00 94.69 172 LEU A N 1
ATOM 1365 C CA . LEU A 1 172 ? 1.477 0.202 12.484 1.00 94.69 172 LEU A CA 1
ATOM 1366 C C . LEU A 1 172 ? 1.054 1.569 13.030 1.00 94.69 172 LEU A C 1
ATOM 1368 O O . LEU A 1 172 ? -0.012 2.077 12.695 1.00 94.69 172 LEU A O 1
ATOM 1372 N N . SER A 1 173 ? 1.881 2.151 13.892 1.00 94.56 173 SER A N 1
ATOM 1373 C CA . SER A 1 173 ? 1.669 3.482 14.465 1.00 94.56 173 SER A CA 1
ATOM 1374 C C . SER A 1 173 ? 2.986 4.231 14.618 1.00 94.56 173 SER A C 1
ATOM 1376 O O . SER A 1 173 ? 3.979 3.651 15.061 1.00 94.56 173 SER A O 1
ATOM 1378 N N . ASP A 1 174 ? 2.997 5.533 14.342 1.00 93.00 174 ASP A N 1
ATOM 1379 C CA . ASP A 1 174 ? 4.140 6.405 14.640 1.00 93.00 174 ASP A CA 1
ATOM 1380 C C . ASP A 1 174 ? 4.350 6.683 16.142 1.00 93.00 174 ASP A C 1
ATOM 1382 O O . ASP A 1 174 ? 5.454 7.038 16.563 1.00 93.00 174 ASP A O 1
ATOM 1386 N N . SER A 1 175 ? 3.333 6.432 16.965 1.00 94.06 175 SER A N 1
ATOM 1387 C CA . SER A 1 175 ? 3.354 6.628 18.411 1.00 94.06 175 SER A CA 1
ATOM 1388 C C . SER A 1 175 ? 3.595 5.329 19.181 1.00 94.06 175 SER A C 1
ATOM 1390 O O . SER A 1 175 ? 2.889 4.333 18.993 1.00 94.06 175 SER A O 1
ATOM 1392 N N . GLN A 1 176 ? 4.558 5.375 20.111 1.00 92.38 176 GLN A N 1
ATOM 1393 C CA . GLN A 1 176 ? 4.758 4.338 21.129 1.00 92.38 176 GLN A CA 1
ATOM 1394 C C . GLN A 1 176 ? 3.630 4.311 22.168 1.00 92.38 176 GLN A C 1
ATOM 1396 O O . GLN A 1 176 ? 3.364 3.256 22.732 1.00 92.38 176 GLN A O 1
ATOM 1401 N N . ILE A 1 177 ? 2.958 5.442 22.423 1.00 94.19 177 ILE A N 1
ATOM 1402 C CA . ILE A 1 177 ? 1.890 5.543 23.434 1.00 94.19 177 ILE A CA 1
ATOM 1403 C C . ILE A 1 177 ? 0.708 4.653 23.047 1.00 94.19 177 ILE A C 1
ATOM 1405 O O . ILE A 1 177 ? 0.150 3.961 23.898 1.00 94.19 177 ILE A O 1
ATOM 1409 N N . ILE A 1 178 ? 0.354 4.618 21.758 1.00 94.06 178 ILE A N 1
ATOM 1410 C CA . ILE A 1 178 ? -0.751 3.778 21.276 1.00 94.06 178 ILE A CA 1
ATOM 1411 C C . ILE A 1 178 ? -0.314 2.352 20.895 1.00 94.06 178 ILE A C 1
ATOM 1413 O O . ILE A 1 178 ? -1.139 1.554 20.447 1.00 94.06 178 ILE A O 1
ATOM 1417 N N . GLN A 1 179 ? 0.967 2.002 21.065 1.00 93.88 179 GLN A N 1
ATOM 1418 C CA . GLN A 1 179 ? 1.448 0.641 20.833 1.00 93.88 179 GLN A CA 1
ATOM 1419 C C . GLN A 1 179 ? 0.751 -0.331 21.794 1.00 93.88 179 GLN A C 1
ATOM 1421 O O . GLN A 1 179 ? 0.697 -0.121 23.006 1.00 93.88 179 GLN A O 1
ATOM 1426 N N . SER A 1 180 ? 0.259 -1.454 21.272 1.00 93.75 180 SER A N 1
ATOM 1427 C CA . SER A 1 180 ? -0.337 -2.496 22.100 1.00 93.75 180 SER A CA 1
ATOM 1428 C C . SER A 1 180 ? -0.339 -3.849 21.406 1.00 93.75 180 SER A C 1
ATOM 1430 O O . SER A 1 180 ? -1.048 -4.063 20.426 1.00 93.75 180 SER A O 1
ATOM 1432 N N . SER A 1 181 ? 0.390 -4.807 21.977 1.00 89.50 181 SER A N 1
ATOM 1433 C CA . SER A 1 181 ? 0.392 -6.195 21.504 1.00 89.50 181 SER A CA 1
ATOM 1434 C C . SER A 1 181 ? -0.962 -6.890 21.673 1.00 89.50 181 SER A C 1
ATOM 1436 O O . SER A 1 181 ? -1.294 -7.762 20.877 1.00 89.50 181 SER A O 1
ATOM 1438 N N . HIS A 1 182 ? -1.767 -6.482 22.662 1.00 89.25 182 HIS A N 1
ATOM 1439 C CA . HIS A 1 182 ? -3.086 -7.064 22.924 1.00 89.25 182 HIS A CA 1
ATOM 1440 C C . HIS A 1 182 ? -4.085 -6.802 21.785 1.00 89.25 182 HIS A C 1
ATOM 1442 O O . HIS A 1 182 ? -4.823 -7.704 21.393 1.00 89.25 182 HIS A O 1
ATOM 1448 N N . ILE A 1 183 ? -4.071 -5.585 21.230 1.00 91.50 183 ILE A N 1
ATOM 1449 C CA . ILE A 1 183 ? -4.925 -5.181 20.098 1.00 91.50 183 ILE A CA 1
ATOM 1450 C C . ILE A 1 183 ? -4.160 -5.098 18.764 1.00 91.50 183 ILE A C 1
ATOM 1452 O O . ILE A 1 183 ? -4.704 -4.618 17.777 1.00 91.50 183 ILE A O 1
ATOM 1456 N N . GLY A 1 184 ? -2.911 -5.574 18.725 1.00 93.44 184 GLY A N 1
ATOM 1457 C CA . GLY A 1 184 ? -2.121 -5.729 17.497 1.00 93.44 184 GLY A CA 1
ATOM 1458 C C . GLY A 1 184 ? -1.554 -4.448 16.885 1.00 93.44 184 GLY A C 1
ATOM 1459 O O . GLY A 1 184 ? -1.182 -4.460 15.716 1.00 93.44 184 GLY A O 1
ATOM 1460 N N . ILE A 1 185 ? -1.459 -3.356 17.648 1.00 94.88 185 ILE A N 1
ATOM 1461 C CA . ILE A 1 185 ? -0.848 -2.105 17.181 1.00 94.88 185 ILE A CA 1
ATOM 1462 C C . ILE A 1 185 ? 0.651 -2.150 17.465 1.00 94.88 185 ILE A C 1
ATOM 1464 O O . ILE A 1 185 ? 1.080 -2.161 18.623 1.00 94.88 185 ILE A O 1
ATOM 1468 N N . MET A 1 186 ? 1.456 -2.165 16.407 1.00 92.81 186 MET A N 1
ATOM 1469 C CA . MET A 1 186 ? 2.914 -2.181 16.491 1.00 92.81 186 MET A CA 1
ATOM 1470 C C . MET A 1 186 ? 3.488 -0.779 16.293 1.00 92.81 186 MET A C 1
ATOM 1472 O O . MET A 1 186 ? 3.008 -0.003 15.471 1.00 92.81 186 MET A O 1
ATOM 1476 N N . TRP A 1 187 ? 4.552 -0.456 17.027 1.00 89.88 187 TRP A N 1
ATOM 1477 C CA . TRP A 1 187 ? 5.256 0.806 16.829 1.00 89.88 187 TRP A CA 1
ATOM 1478 C C . TRP A 1 187 ? 6.092 0.744 15.554 1.00 89.88 187 TRP A C 1
ATOM 1480 O O . TRP A 1 187 ? 6.988 -0.096 15.436 1.00 89.88 187 TRP A O 1
ATOM 1490 N N . LYS A 1 188 ? 5.801 1.634 14.603 1.00 84.94 188 LYS A N 1
ATOM 1491 C CA . LYS A 1 188 ? 6.340 1.560 13.250 1.00 84.94 188 LYS A CA 1
ATOM 1492 C C . LYS A 1 188 ? 7.855 1.634 13.240 1.00 84.94 188 LYS A C 1
ATOM 1494 O O . LYS A 1 188 ? 8.450 0.860 12.524 1.00 84.94 188 LYS A O 1
ATOM 1499 N N . PHE A 1 189 ? 8.509 2.433 14.083 1.00 80.00 189 PHE A N 1
ATOM 1500 C CA . PHE A 1 189 ? 9.971 2.588 14.023 1.00 80.00 189 PHE A CA 1
ATOM 1501 C C . PHE A 1 189 ? 10.772 1.389 14.566 1.00 80.00 189 PHE A C 1
ATOM 1503 O O . PHE A 1 189 ? 11.950 1.256 14.247 1.00 80.00 189 PHE A O 1
ATOM 1510 N N . ASN A 1 190 ? 10.150 0.461 15.308 1.00 70.06 190 ASN A N 1
ATOM 1511 C CA . ASN A 1 190 ? 10.764 -0.856 15.561 1.00 70.06 190 ASN A CA 1
ATOM 1512 C C . ASN A 1 190 ? 10.796 -1.726 14.299 1.00 70.06 190 ASN A C 1
ATOM 1514 O O . ASN A 1 190 ? 11.561 -2.685 14.196 1.00 70.06 190 ASN A O 1
ATOM 1518 N N . ILE A 1 191 ? 9.911 -1.404 13.364 1.00 69.50 191 ILE A N 1
ATOM 1519 C CA . ILE A 1 191 ? 9.618 -2.173 12.175 1.00 69.50 191 ILE A CA 1
ATOM 1520 C C . ILE A 1 191 ? 10.334 -1.507 11.000 1.00 69.50 191 ILE A C 1
ATOM 1522 O O . ILE A 1 191 ? 11.201 -2.138 10.429 1.00 69.50 191 ILE A O 1
ATOM 1526 N N . THR A 1 192 ? 10.087 -0.233 10.705 1.00 66.50 192 THR A N 1
ATOM 1527 C CA . THR A 1 192 ? 10.638 0.563 9.603 1.00 66.50 192 THR A CA 1
ATOM 1528 C C . THR A 1 192 ? 11.942 1.276 9.996 1.00 66.50 192 THR A C 1
ATOM 1530 O O . THR A 1 192 ? 11.912 2.179 10.832 1.00 66.50 192 THR A O 1
ATOM 1533 N N . ARG A 1 193 ? 13.087 0.911 9.398 1.00 56.41 193 ARG A N 1
ATOM 1534 C CA . ARG A 1 193 ? 14.414 1.463 9.775 1.00 56.41 193 ARG A CA 1
ATOM 1535 C C . ARG A 1 193 ? 14.830 2.770 9.098 1.00 56.41 193 ARG A C 1
ATOM 1537 O O . ARG A 1 193 ? 15.681 3.471 9.635 1.00 56.41 193 ARG A O 1
ATOM 1544 N N . LEU A 1 194 ? 14.297 3.077 7.920 1.00 59.25 194 LEU A N 1
ATOM 1545 C CA . LEU A 1 194 ? 14.724 4.215 7.102 1.00 59.25 194 LEU A CA 1
ATOM 1546 C C . LEU A 1 194 ? 13.529 4.775 6.345 1.00 59.25 194 LEU A C 1
ATOM 1548 O O . LEU A 1 194 ? 12.756 3.983 5.817 1.00 59.25 194 LEU A O 1
ATOM 1552 N N . GLU A 1 195 ? 13.443 6.106 6.269 1.00 59.16 195 GLU A N 1
ATOM 1553 C CA . GLU A 1 195 ? 12.577 6.860 5.357 1.00 59.16 195 GLU A CA 1
ATOM 1554 C C . GLU A 1 195 ? 13.464 7.616 4.357 1.00 59.16 195 GLU A C 1
ATOM 1556 O O . GLU A 1 195 ? 14.246 8.485 4.747 1.00 59.16 195 GLU A O 1
ATOM 1561 N N . SER A 1 196 ? 13.366 7.302 3.062 1.00 50.75 196 SER A N 1
ATOM 1562 C CA . SER A 1 196 ? 14.084 8.058 2.025 1.00 50.75 196 SER A CA 1
ATOM 1563 C C . SER A 1 196 ? 13.264 9.269 1.579 1.00 50.75 196 SER A C 1
ATOM 1565 O O . SER A 1 196 ? 12.180 9.116 1.022 1.00 50.75 196 SER A O 1
ATOM 1567 N N . ARG A 1 197 ? 13.805 10.477 1.788 1.00 56.56 197 ARG A N 1
ATOM 1568 C CA . ARG A 1 197 ? 13.264 11.758 1.281 1.00 56.56 197 ARG A CA 1
ATOM 1569 C C . ARG A 1 197 ? 14.111 12.342 0.146 1.00 56.56 197 ARG A C 1
ATOM 1571 O O . ARG A 1 197 ? 14.118 13.552 -0.076 1.00 56.56 197 ARG A O 1
ATOM 1578 N N . LEU A 1 198 ? 14.887 11.493 -0.525 1.00 58.25 198 LEU A N 1
ATOM 1579 C CA . LEU A 1 198 ? 15.849 11.925 -1.533 1.00 58.25 198 LEU A CA 1
ATOM 1580 C C . LEU A 1 198 ? 15.139 12.537 -2.744 1.00 58.25 198 LEU A C 1
ATOM 1582 O O . LEU A 1 198 ? 14.201 11.961 -3.297 1.00 58.25 198 LEU A O 1
ATOM 1586 N N . GLN A 1 199 ? 15.623 13.702 -3.171 1.00 59.16 199 GLN A N 1
ATOM 1587 C CA . GLN A 1 199 ? 15.266 14.269 -4.466 1.00 59.16 199 GLN A CA 1
ATOM 1588 C C . GLN A 1 199 ? 16.019 13.494 -5.549 1.00 59.16 199 GLN A C 1
ATOM 1590 O O . GLN A 1 199 ? 17.227 13.291 -5.450 1.00 59.16 199 GLN A O 1
ATOM 1595 N N . VAL A 1 200 ? 15.297 13.050 -6.571 1.00 64.81 200 VAL A N 1
ATOM 1596 C CA . VAL A 1 200 ? 15.859 12.362 -7.741 1.00 64.81 200 VAL A CA 1
ATOM 1597 C C . VAL A 1 200 ? 15.693 13.243 -8.964 1.00 64.81 200 VAL A C 1
ATOM 1599 O O . VAL A 1 200 ? 14.873 14.159 -8.952 1.00 64.81 200 VAL A O 1
ATOM 1602 N N . ASN A 1 201 ? 16.492 12.988 -9.999 1.00 63.59 201 ASN A N 1
ATOM 1603 C CA . ASN A 1 201 ? 16.471 13.777 -11.223 1.00 63.59 201 ASN A CA 1
ATOM 1604 C C . ASN A 1 201 ? 15.071 13.719 -11.871 1.00 63.59 201 ASN A C 1
ATOM 1606 O O . ASN A 1 201 ? 14.685 12.653 -12.351 1.00 63.59 201 ASN A O 1
ATOM 1610 N N . PRO A 1 202 ? 14.324 14.839 -11.927 1.00 62.00 202 PRO A N 1
ATOM 1611 C CA . PRO A 1 202 ? 12.970 14.847 -12.478 1.00 62.00 202 PRO A CA 1
ATOM 1612 C C . PRO A 1 202 ? 12.947 14.672 -14.005 1.00 62.00 202 PRO A C 1
ATOM 1614 O O . PRO A 1 202 ? 11.877 14.515 -14.581 1.00 62.00 202 PRO A O 1
ATOM 1617 N N . ASN A 1 203 ? 14.108 14.704 -14.671 1.00 63.44 203 ASN A N 1
ATOM 1618 C CA . ASN A 1 203 ? 14.218 14.536 -16.121 1.00 63.44 203 ASN A CA 1
ATOM 1619 C C . ASN A 1 203 ? 14.240 13.063 -16.569 1.00 63.44 203 ASN A C 1
ATOM 1621 O O . ASN A 1 203 ? 14.312 12.803 -17.772 1.00 63.44 203 ASN A O 1
ATOM 1625 N N . LEU A 1 204 ? 14.210 12.105 -15.636 1.00 66.94 204 LEU A N 1
ATOM 1626 C CA . LEU A 1 204 ? 14.088 10.686 -15.971 1.00 66.94 204 LEU A CA 1
ATOM 1627 C C . LEU A 1 204 ? 12.690 10.407 -16.537 1.00 66.94 204 L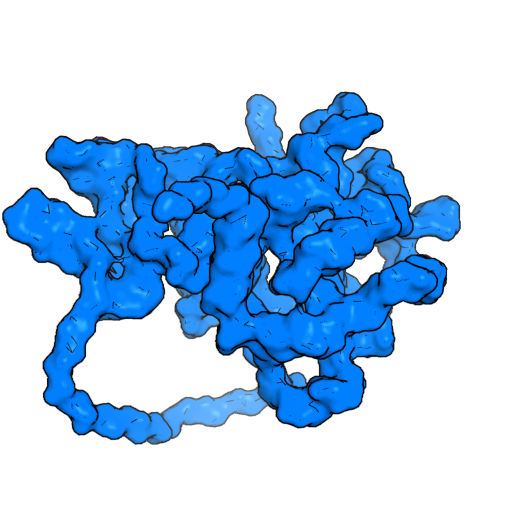EU A C 1
ATOM 1629 O O . LEU A 1 204 ? 11.681 10.824 -15.968 1.00 66.94 204 LEU A O 1
ATOM 1633 N N . LEU A 1 205 ? 12.630 9.725 -17.683 1.00 66.06 205 LEU A N 1
ATOM 1634 C CA . LEU A 1 205 ? 11.369 9.402 -18.346 1.00 66.06 205 LEU A CA 1
ATOM 1635 C C . LEU A 1 205 ? 10.714 8.206 -17.652 1.00 66.06 205 LEU A C 1
ATOM 1637 O O . LEU A 1 205 ? 11.415 7.308 -17.208 1.00 66.06 205 LEU A O 1
ATOM 1641 N N . GLY A 1 206 ? 9.379 8.212 -17.580 1.00 61.62 206 GLY A N 1
ATOM 1642 C CA . GLY A 1 206 ? 8.585 7.141 -16.966 1.00 61.62 206 GLY A CA 1
ATOM 1643 C C . GLY A 1 206 ? 7.506 7.678 -16.035 1.00 61.62 206 GLY A C 1
ATOM 1644 O O . GLY A 1 206 ? 7.765 7.816 -14.852 1.00 61.62 206 GLY A O 1
ATOM 1645 N N . GLY A 1 207 ? 6.337 8.029 -16.588 1.00 60.59 207 GLY A N 1
ATOM 1646 C CA . GLY A 1 207 ? 5.052 8.154 -15.872 1.00 60.59 207 GLY A CA 1
ATOM 1647 C C . GLY A 1 207 ? 4.830 9.266 -14.844 1.00 60.59 207 GLY A C 1
ATOM 1648 O O . GLY A 1 207 ? 3.790 9.261 -14.185 1.00 60.59 207 GLY A O 1
ATOM 1649 N N . GLY A 1 208 ? 5.736 10.239 -14.718 1.00 70.12 208 GLY A N 1
ATOM 1650 C CA . GLY A 1 208 ? 5.583 11.362 -13.780 1.00 70.12 208 GLY A CA 1
ATOM 1651 C C . GLY A 1 208 ? 6.025 11.017 -12.352 1.00 70.12 208 GLY A C 1
ATOM 1652 O O . GLY A 1 208 ? 6.825 10.107 -12.158 1.00 70.12 208 GLY A O 1
ATOM 1653 N N . ASP A 1 209 ? 5.520 11.740 -11.346 1.00 73.38 209 ASP A N 1
ATOM 1654 C CA . ASP A 1 209 ? 6.012 11.665 -9.952 1.00 73.38 209 ASP A CA 1
ATOM 1655 C C . ASP A 1 209 ? 5.928 10.258 -9.323 1.00 73.38 209 ASP A C 1
ATOM 1657 O O . ASP A 1 209 ? 6.751 9.900 -8.480 1.00 73.38 209 ASP A O 1
ATOM 1661 N N . ASN A 1 210 ? 4.972 9.444 -9.777 1.00 83.25 210 ASN A N 1
ATOM 1662 C CA . ASN A 1 210 ? 4.762 8.056 -9.344 1.00 83.25 210 ASN A CA 1
ATOM 1663 C C . ASN A 1 210 ? 5.230 7.025 -10.366 1.00 83.25 210 ASN A C 1
ATOM 1665 O O . ASN A 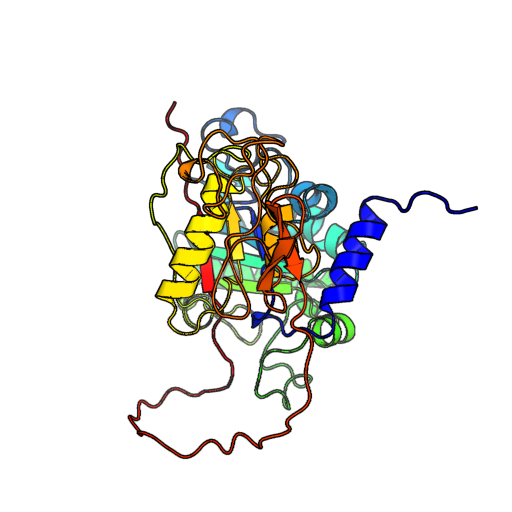1 210 ? 4.821 5.861 -10.326 1.00 83.25 210 ASN A O 1
ATOM 1669 N N . GLY A 1 211 ? 6.012 7.457 -11.340 1.00 81.44 211 GLY A N 1
ATOM 1670 C CA . GLY A 1 211 ? 6.481 6.571 -12.369 1.00 81.44 211 GLY A CA 1
ATOM 1671 C C . GLY A 1 211 ? 7.900 6.085 -12.146 1.00 81.44 211 GLY A C 1
ATOM 1672 O O . GLY A 1 211 ? 8.609 6.493 -11.222 1.00 81.44 211 GLY A O 1
ATOM 1673 N N . TRP A 1 212 ? 8.292 5.136 -12.980 1.00 82.19 212 TRP A N 1
ATOM 1674 C CA . TRP A 1 212 ? 9.557 4.410 -12.893 1.00 82.19 212 TRP A CA 1
ATOM 1675 C C . TRP A 1 212 ? 10.785 5.321 -12.760 1.00 82.19 212 TRP A C 1
ATOM 1677 O O . TRP A 1 212 ? 11.615 5.087 -11.877 1.00 82.19 212 TRP A O 1
ATOM 1687 N N . GLY A 1 213 ? 10.852 6.392 -13.558 1.00 78.12 213 GLY A N 1
ATOM 1688 C CA . GLY A 1 213 ? 11.930 7.386 -13.528 1.00 78.12 213 GLY A CA 1
ATOM 1689 C C . GLY A 1 213 ? 12.118 8.081 -12.175 1.00 78.12 213 GLY A C 1
ATOM 1690 O O . GLY A 1 213 ? 13.222 8.517 -11.859 1.00 78.12 213 GLY A O 1
ATOM 1691 N N . VAL A 1 214 ? 11.080 8.143 -11.336 1.00 79.50 214 VAL A N 1
ATOM 1692 C CA . VAL A 1 214 ? 11.142 8.760 -10.002 1.00 79.50 214 VAL A CA 1
ATOM 1693 C C . VAL A 1 214 ? 11.217 7.706 -8.900 1.00 79.50 214 VAL A C 1
ATOM 1695 O O . VAL A 1 214 ? 12.036 7.812 -7.984 1.00 79.50 214 VAL A O 1
ATOM 1698 N N . LEU A 1 215 ? 10.376 6.674 -8.972 1.00 84.00 215 LEU A N 1
ATOM 1699 C CA . LEU A 1 215 ? 10.255 5.680 -7.910 1.00 84.00 215 LEU A CA 1
ATOM 1700 C C . LEU A 1 215 ? 11.482 4.766 -7.833 1.00 84.00 215 LEU A C 1
ATOM 1702 O O . LEU A 1 215 ? 12.014 4.546 -6.744 1.00 84.00 215 LEU A O 1
ATOM 1706 N N . PHE A 1 216 ? 11.955 4.242 -8.966 1.00 83.94 216 PHE A N 1
ATOM 1707 C CA . PHE A 1 216 ? 12.989 3.207 -8.964 1.00 83.94 216 PHE A CA 1
ATOM 1708 C C . PHE A 1 216 ? 14.369 3.715 -8.511 1.00 83.94 216 PHE A C 1
ATOM 1710 O O . PHE A 1 216 ? 14.975 3.067 -7.656 1.00 83.94 216 PHE A O 1
ATOM 1717 N N . PRO A 1 217 ? 14.853 4.903 -8.927 1.00 79.31 217 PRO A N 1
ATOM 1718 C CA . PRO A 1 217 ? 16.093 5.451 -8.376 1.00 79.31 217 PRO A CA 1
ATOM 1719 C C . PRO A 1 217 ? 16.033 5.678 -6.859 1.00 79.31 217 PRO A C 1
ATOM 1721 O O . PRO A 1 217 ? 17.023 5.467 -6.160 1.00 79.31 217 PRO A O 1
ATOM 1724 N N . ARG A 1 218 ? 14.866 6.051 -6.312 1.00 81.50 218 ARG A N 1
ATOM 1725 C CA . ARG A 1 218 ? 14.692 6.167 -4.854 1.00 81.50 218 ARG A CA 1
ATOM 1726 C C . ARG A 1 218 ? 14.709 4.816 -4.158 1.00 81.50 218 ARG A C 1
ATOM 1728 O O . ARG A 1 218 ? 15.236 4.726 -3.051 1.00 81.50 218 ARG A O 1
ATOM 1735 N N . VAL A 1 219 ? 14.165 3.782 -4.798 1.00 83.31 219 VAL A N 1
ATOM 1736 C CA . VAL A 1 219 ? 14.281 2.401 -4.322 1.00 83.31 219 VAL A CA 1
ATOM 1737 C C . VAL A 1 219 ? 15.746 1.985 -4.260 1.00 83.31 219 VAL A C 1
ATOM 1739 O O . VAL A 1 219 ? 16.169 1.500 -3.215 1.00 83.31 219 VAL A O 1
ATOM 1742 N N . LEU A 1 220 ? 16.532 2.224 -5.315 1.00 79.00 220 LEU A N 1
ATOM 1743 C CA . LEU A 1 220 ? 17.966 1.911 -5.329 1.00 79.00 220 LEU A CA 1
ATOM 1744 C C . LEU A 1 220 ? 18.712 2.647 -4.213 1.00 79.00 220 LEU A C 1
ATOM 1746 O O . LEU A 1 220 ? 19.407 2.015 -3.423 1.00 79.00 220 LEU A O 1
ATOM 1750 N N . ALA A 1 221 ? 18.485 3.954 -4.067 1.00 77.31 221 ALA A N 1
ATOM 1751 C CA . ALA A 1 221 ? 19.120 4.739 -3.013 1.00 77.31 221 ALA A CA 1
ATOM 1752 C C . ALA A 1 221 ? 18.709 4.279 -1.601 1.00 77.31 221 ALA A C 1
ATOM 1754 O O . ALA A 1 221 ? 19.521 4.270 -0.681 1.00 77.31 221 ALA A O 1
ATOM 1755 N N . CYS A 1 222 ? 17.454 3.864 -1.408 1.00 76.69 222 CYS A N 1
ATOM 1756 C CA . CYS A 1 222 ? 16.989 3.304 -0.140 1.00 76.69 222 CYS A CA 1
ATOM 1757 C C . CYS A 1 222 ? 17.598 1.921 0.146 1.00 76.69 222 CYS A C 1
ATOM 1759 O O . CYS A 1 222 ? 17.955 1.625 1.287 1.00 76.69 222 CYS A O 1
ATOM 1761 N N . THR A 1 223 ? 17.735 1.104 -0.897 1.00 77.50 223 THR A N 1
ATOM 1762 C CA . THR A 1 223 ? 18.358 -0.224 -0.860 1.00 77.50 223 THR A CA 1
ATOM 1763 C C . THR A 1 223 ? 19.834 -0.116 -0.481 1.00 77.50 223 THR A C 1
ATOM 1765 O O . THR A 1 223 ? 20.322 -0.872 0.352 1.00 77.50 223 THR A O 1
ATOM 1768 N N . GLU A 1 224 ? 20.539 0.868 -1.036 1.00 75.94 224 GLU A N 1
ATOM 1769 C CA . GLU A 1 224 ? 21.921 1.184 -0.676 1.00 75.94 224 GLU A CA 1
ATOM 1770 C C . GLU A 1 224 ? 22.024 1.721 0.759 1.00 75.94 224 GLU A C 1
ATOM 1772 O O . GLU A 1 224 ? 22.800 1.206 1.564 1.00 75.94 224 GLU A O 1
ATOM 1777 N N . ALA A 1 225 ? 21.188 2.698 1.122 1.00 71.69 225 ALA A N 1
ATOM 1778 C CA . ALA A 1 225 ? 21.218 3.334 2.440 1.00 71.69 225 ALA A CA 1
ATOM 1779 C C . ALA A 1 225 ? 20.928 2.367 3.599 1.00 71.69 225 ALA A C 1
ATOM 1781 O O . ALA A 1 225 ? 21.352 2.620 4.727 1.00 71.69 225 ALA A O 1
ATOM 1782 N N . ASN A 1 226 ? 20.213 1.265 3.349 1.00 71.44 226 ASN A N 1
ATOM 1783 C CA . ASN A 1 226 ? 19.928 0.274 4.384 1.00 71.44 226 ASN A CA 1
ATOM 1784 C C . ASN A 1 226 ? 21.084 -0.692 4.672 1.00 71.44 226 ASN A C 1
ATOM 1786 O O . ASN A 1 226 ? 21.007 -1.424 5.659 1.00 71.44 226 ASN A O 1
ATOM 1790 N N . GLY A 1 227 ? 22.146 -0.689 3.856 1.00 68.56 227 GLY A N 1
ATOM 1791 C CA . GLY A 1 227 ? 23.358 -1.495 4.050 1.00 68.56 227 GLY A CA 1
ATOM 1792 C C . GLY A 1 227 ? 23.152 -3.014 3.985 1.00 68.56 227 GLY A C 1
ATOM 1793 O O . GLY A 1 227 ? 24.110 -3.767 4.134 1.00 68.56 227 GLY A O 1
ATOM 1794 N N . GLN A 1 228 ? 21.916 -3.472 3.783 1.00 67.06 228 GLN A N 1
ATOM 1795 C CA . GLN A 1 228 ? 21.537 -4.878 3.634 1.00 67.06 228 GLN A CA 1
ATOM 1796 C C . GLN A 1 228 ? 21.148 -5.206 2.189 1.00 67.06 228 GLN A C 1
ATOM 1798 O O . GLN A 1 228 ? 20.868 -6.363 1.887 1.00 67.06 228 GLN A O 1
ATOM 1803 N N . HIS A 1 229 ? 21.121 -4.198 1.310 1.00 69.25 229 HIS A N 1
ATOM 1804 C CA . HIS A 1 229 ? 20.696 -4.306 -0.083 1.00 69.25 229 HIS A CA 1
ATOM 1805 C C . HIS A 1 229 ? 19.306 -4.943 -0.238 1.00 69.25 229 HIS A C 1
ATOM 1807 O O . HIS A 1 229 ? 19.014 -5.615 -1.226 1.00 69.25 229 HIS A O 1
ATOM 1813 N N . LEU A 1 230 ? 18.430 -4.705 0.743 1.00 75.19 230 LEU A N 1
ATOM 1814 C CA . LEU A 1 230 ? 17.042 -5.156 0.713 1.00 75.19 230 LEU A CA 1
ATOM 1815 C C . LEU A 1 230 ? 16.157 -4.111 0.036 1.00 75.19 230 LEU A C 1
ATOM 1817 O O . LEU A 1 230 ? 16.310 -2.913 0.274 1.00 75.19 230 LEU A O 1
ATOM 1821 N N . ALA A 1 231 ? 15.194 -4.564 -0.764 1.00 80.75 231 ALA A N 1
ATOM 1822 C CA . ALA A 1 231 ? 14.152 -3.688 -1.283 1.00 80.75 231 ALA A CA 1
ATOM 1823 C C . ALA A 1 231 ? 13.322 -3.089 -0.127 1.00 80.75 231 ALA A C 1
ATOM 1825 O O . ALA A 1 231 ? 13.157 -3.730 0.916 1.00 80.75 231 ALA A O 1
ATOM 1826 N N . PRO A 1 232 ? 12.763 -1.877 -0.291 1.00 85.62 232 PRO A N 1
ATOM 1827 C CA . PRO A 1 232 ? 11.837 -1.324 0.683 1.00 85.62 232 PRO A CA 1
ATOM 1828 C C . PRO A 1 232 ? 10.591 -2.199 0.782 1.00 85.62 232 PRO A C 1
ATOM 1830 O O . PRO A 1 232 ? 10.128 -2.754 -0.209 1.00 85.62 232 PRO A O 1
ATOM 1833 N N . ASN A 1 233 ? 9.989 -2.279 1.957 1.00 87.81 233 ASN A N 1
ATOM 1834 C CA . ASN A 1 233 ? 8.719 -2.969 2.134 1.00 87.81 233 ASN A CA 1
ATOM 1835 C C . ASN A 1 233 ? 7.530 -2.125 1.738 1.00 87.81 233 ASN A C 1
ATOM 1837 O O . ASN A 1 233 ? 6.501 -2.679 1.394 1.00 87.81 233 ASN A O 1
ATOM 1841 N N . TYR A 1 234 ? 7.636 -0.806 1.792 1.00 89.56 234 TYR A N 1
ATOM 1842 C CA . TYR A 1 234 ? 6.534 0.070 1.430 1.00 89.56 234 TYR A CA 1
ATOM 1843 C C . TYR A 1 234 ? 7.033 1.180 0.519 1.00 89.56 234 TYR A C 1
ATOM 1845 O O . TYR A 1 234 ? 8.053 1.810 0.798 1.00 89.56 234 TYR A O 1
ATOM 1853 N N . ILE A 1 235 ? 6.290 1.413 -0.556 1.00 91.50 235 ILE A N 1
ATOM 1854 C CA . ILE A 1 235 ? 6.424 2.562 -1.449 1.00 91.50 235 ILE A CA 1
ATOM 1855 C C . ILE A 1 235 ? 5.126 3.351 -1.285 1.00 91.50 235 ILE A C 1
ATOM 1857 O O . ILE A 1 235 ? 4.102 2.969 -1.848 1.00 91.50 235 ILE A O 1
ATOM 1861 N N . ALA A 1 236 ? 5.142 4.382 -0.441 1.00 90.81 236 ALA A N 1
ATOM 1862 C CA . ALA A 1 236 ? 3.956 5.176 -0.130 1.00 90.81 236 ALA A CA 1
ATOM 1863 C C . ALA A 1 236 ? 3.851 6.388 -1.052 1.00 90.81 236 ALA A C 1
ATOM 1865 O O . ALA A 1 236 ? 4.744 7.225 -1.021 1.00 90.81 236 ALA A O 1
ATOM 1866 N N . VAL A 1 237 ? 2.780 6.493 -1.838 1.00 90.56 237 VAL A N 1
ATOM 1867 C CA . VAL A 1 237 ? 2.608 7.535 -2.862 1.00 90.56 237 VAL A CA 1
ATOM 1868 C C . VAL A 1 237 ? 1.304 8.314 -2.694 1.00 90.56 237 VAL A C 1
ATOM 1870 O O . VAL A 1 237 ? 0.267 7.761 -2.309 1.00 90.56 237 VAL A O 1
ATOM 1873 N N . ASP A 1 238 ? 1.353 9.598 -3.034 1.00 90.00 238 ASP A N 1
ATOM 1874 C CA . ASP A 1 238 ? 0.165 10.392 -3.353 1.00 90.00 238 ASP A CA 1
ATOM 1875 C C . ASP A 1 238 ? -0.348 9.984 -4.732 1.00 90.00 238 ASP A C 1
ATOM 1877 O O . ASP A 1 238 ? 0.450 9.644 -5.590 1.00 90.00 238 ASP A O 1
ATOM 1881 N N . TRP A 1 239 ? -1.652 10.034 -4.979 1.00 91.12 239 TRP A N 1
ATOM 1882 C CA . TRP A 1 239 ? -2.289 9.716 -6.259 1.00 91.12 239 TRP A CA 1
ATOM 1883 C C . TRP A 1 239 ? -1.924 8.315 -6.745 1.00 91.12 239 TRP A C 1
ATOM 1885 O O . TRP A 1 239 ? -1.402 8.140 -7.844 1.00 91.12 239 TRP A O 1
ATOM 1895 N N . ALA A 1 240 ? -2.177 7.304 -5.911 1.00 92.38 240 ALA A N 1
ATOM 1896 C CA . ALA A 1 240 ? -1.765 5.927 -6.175 1.00 92.38 240 ALA A CA 1
ATOM 1897 C C . ALA A 1 240 ? -2.343 5.348 -7.485 1.00 92.38 240 ALA A C 1
ATOM 1899 O O . ALA A 1 240 ? -1.796 4.388 -8.021 1.00 92.38 240 ALA A O 1
ATOM 1900 N N . ASP A 1 241 ? -3.421 5.940 -8.014 1.00 91.12 241 ASP A N 1
ATOM 1901 C CA . ASP A 1 241 ? -4.014 5.632 -9.320 1.00 91.12 241 ASP A CA 1
ATOM 1902 C C . ASP A 1 241 ? -3.214 6.169 -10.524 1.00 91.12 241 ASP A C 1
ATOM 1904 O O . ASP A 1 241 ? -3.547 5.867 -11.670 1.00 91.12 241 ASP A O 1
ATOM 1908 N N . VAL A 1 242 ? -2.177 6.975 -10.289 1.00 88.06 242 VAL A N 1
ATOM 1909 C CA . VAL A 1 242 ? -1.354 7.625 -11.315 1.00 88.06 242 VAL A CA 1
ATOM 1910 C C . VAL A 1 242 ? 0.053 7.040 -11.328 1.00 88.06 242 VAL A C 1
ATOM 1912 O O . VAL A 1 242 ? 0.649 6.812 -10.278 1.00 88.06 242 VAL A O 1
ATOM 1915 N N . GLY A 1 243 ? 0.608 6.889 -12.531 1.00 85.94 243 GLY A N 1
ATOM 1916 C CA . GLY A 1 243 ? 1.971 6.412 -12.755 1.00 85.94 243 GLY A CA 1
ATOM 1917 C C . GLY A 1 243 ? 2.074 4.890 -12.718 1.00 85.94 243 GLY A C 1
ATOM 1918 O O . GLY A 1 243 ? 1.090 4.170 -12.890 1.00 85.94 243 GLY A O 1
ATOM 1919 N N . GLU A 1 244 ? 3.288 4.388 -12.513 1.00 86.88 244 GLU A N 1
ATOM 1920 C CA . GLU A 1 244 ? 3.600 2.960 -12.594 1.00 86.88 244 GLU A CA 1
ATOM 1921 C C . GLU A 1 244 ? 3.970 2.328 -11.243 1.00 86.88 244 GLU A C 1
ATOM 1923 O O . GLU A 1 244 ? 4.572 1.255 -11.210 1.00 86.88 244 GLU A O 1
ATOM 1928 N N . GLY A 1 245 ? 3.570 2.928 -10.116 1.00 89.44 245 GLY A N 1
ATOM 1929 C CA . GLY A 1 245 ? 3.882 2.422 -8.771 1.00 89.44 245 GLY A CA 1
ATOM 1930 C C . GLY A 1 245 ? 3.582 0.933 -8.566 1.00 89.44 245 GLY A C 1
ATOM 1931 O O . GLY A 1 245 ? 4.409 0.206 -8.013 1.00 89.44 245 GLY A O 1
ATOM 1932 N N . LYS A 1 246 ? 2.455 0.429 -9.089 1.00 89.44 246 LYS A N 1
ATOM 1933 C CA . LYS A 1 246 ? 2.127 -1.006 -9.018 1.00 89.44 246 LYS A CA 1
ATOM 1934 C C . LYS A 1 246 ? 3.100 -1.874 -9.820 1.00 89.44 246 LYS A C 1
ATOM 1936 O O . LYS A 1 246 ? 3.461 -2.950 -9.357 1.00 89.44 246 LYS A O 1
ATOM 1941 N N . GLN A 1 247 ? 3.552 -1.412 -10.987 1.00 87.94 247 GLN A N 1
ATOM 1942 C CA . GLN A 1 247 ? 4.538 -2.143 -11.790 1.00 87.94 247 GLN A CA 1
ATOM 1943 C C . GLN A 1 247 ? 5.901 -2.176 -11.095 1.00 87.94 247 GLN A C 1
ATOM 1945 O O . GLN A 1 247 ? 6.534 -3.227 -11.069 1.00 87.94 247 GLN A O 1
ATOM 1950 N N . VAL A 1 248 ? 6.323 -1.060 -10.487 1.00 88.00 248 VAL A N 1
ATOM 1951 C CA . VAL A 1 248 ? 7.568 -0.992 -9.705 1.00 88.00 248 VAL A CA 1
ATOM 1952 C C . VAL A 1 248 ? 7.538 -2.020 -8.574 1.00 88.00 248 VAL A C 1
ATOM 1954 O O . VAL A 1 248 ? 8.475 -2.797 -8.417 1.00 88.00 248 VAL A O 1
ATOM 1957 N N . VAL A 1 249 ? 6.439 -2.082 -7.819 1.00 91.75 249 VAL A N 1
ATOM 1958 C CA . VAL A 1 249 ? 6.273 -3.061 -6.735 1.00 91.75 249 VAL A CA 1
ATOM 1959 C C . VAL A 1 249 ? 6.214 -4.499 -7.256 1.00 91.75 249 VAL A C 1
ATOM 1961 O O . VAL A 1 249 ? 6.858 -5.380 -6.688 1.00 91.75 249 VAL A O 1
ATOM 1964 N N . ASP A 1 250 ? 5.485 -4.754 -8.344 1.00 90.44 250 ASP A N 1
ATOM 1965 C CA . ASP A 1 250 ? 5.416 -6.082 -8.963 1.00 90.44 250 ASP A CA 1
ATOM 1966 C C . ASP A 1 250 ? 6.812 -6.552 -9.419 1.00 90.44 250 ASP A C 1
ATOM 1968 O O . ASP A 1 250 ? 7.160 -7.719 -9.236 1.00 90.44 250 ASP A O 1
ATOM 1972 N N . TYR A 1 251 ? 7.643 -5.652 -9.944 1.00 86.94 251 TYR A N 1
ATOM 1973 C CA . TYR A 1 251 ? 9.023 -5.952 -10.326 1.00 86.94 251 TYR A CA 1
ATOM 1974 C C . TYR A 1 251 ? 9.914 -6.256 -9.117 1.00 86.94 251 TYR A C 1
ATOM 1976 O O . TYR A 1 251 ? 10.603 -7.274 -9.103 1.00 86.94 251 TYR A O 1
ATOM 1984 N N . LEU A 1 252 ? 9.859 -5.428 -8.066 1.00 87.69 252 LEU A N 1
ATOM 1985 C CA . LEU A 1 252 ? 10.638 -5.646 -6.835 1.00 87.69 252 LEU A CA 1
ATOM 1986 C C . LEU A 1 252 ? 10.279 -6.966 -6.146 1.00 87.69 252 LEU A C 1
ATOM 1988 O O . LEU A 1 252 ? 11.103 -7.573 -5.466 1.00 87.69 252 LEU A O 1
ATOM 1992 N N . ASN A 1 253 ? 9.055 -7.437 -6.366 1.00 90.81 253 ASN A N 1
ATOM 1993 C CA . ASN A 1 253 ? 8.576 -8.716 -5.874 1.00 90.81 253 ASN A CA 1
ATOM 1994 C C . ASN A 1 253 ? 8.826 -9.902 -6.821 1.00 90.81 253 ASN A C 1
ATOM 1996 O O . ASN A 1 253 ? 8.402 -11.014 -6.500 1.00 90.81 253 ASN A O 1
ATOM 2000 N N . GLY A 1 254 ? 9.462 -9.697 -7.981 1.00 86.00 254 GLY A N 1
ATOM 2001 C CA . GLY A 1 254 ? 9.685 -10.742 -8.989 1.00 86.00 254 GLY A CA 1
ATOM 2002 C C . GLY A 1 254 ? 8.393 -11.273 -9.627 1.00 86.00 254 GLY A C 1
ATOM 2003 O O . GLY A 1 254 ? 8.353 -12.388 -10.154 1.00 86.00 254 GLY A O 1
ATOM 2004 N N . VAL A 1 255 ? 7.299 -10.508 -9.552 1.00 86.81 255 VAL A N 1
ATOM 2005 C CA . VAL A 1 255 ? 6.021 -10.832 -10.200 1.00 86.81 255 VAL A CA 1
ATOM 2006 C C . VAL A 1 255 ? 6.120 -10.584 -11.704 1.00 86.81 255 VAL A C 1
ATOM 2008 O O . VAL A 1 255 ? 5.601 -11.385 -12.485 1.00 86.81 255 VAL A O 1
ATOM 2011 N N . ILE A 1 256 ? 6.820 -9.519 -12.089 1.00 81.31 256 ILE A N 1
ATOM 2012 C CA . ILE A 1 256 ? 7.215 -9.216 -13.467 1.00 81.31 256 ILE A CA 1
ATOM 2013 C C . ILE A 1 256 ? 8.743 -9.144 -13.555 1.00 81.31 256 ILE A C 1
ATOM 2015 O O . ILE A 1 256 ? 9.416 -8.900 -12.557 1.00 81.31 256 ILE A O 1
ATOM 2019 N N . ASP A 1 257 ? 9.277 -9.358 -14.749 1.00 71.06 257 ASP A N 1
ATOM 2020 C CA . ASP A 1 257 ? 10.709 -9.429 -15.054 1.00 71.06 257 ASP A CA 1
ATOM 2021 C C . ASP A 1 257 ? 11.231 -8.209 -15.831 1.00 71.06 257 ASP A C 1
ATOM 2023 O O . ASP A 1 257 ? 12.432 -8.089 -16.057 1.00 71.06 257 ASP A O 1
ATOM 2027 N N . THR A 1 258 ? 10.350 -7.273 -16.193 1.00 66.75 258 THR A N 1
ATOM 2028 C CA . THR A 1 258 ? 10.691 -6.079 -16.976 1.00 66.75 258 THR A CA 1
ATOM 2029 C C . THR A 1 258 ? 10.565 -4.793 -16.161 1.00 66.75 258 THR A C 1
ATOM 2031 O O . THR A 1 258 ? 9.489 -4.508 -15.627 1.00 66.75 258 THR A O 1
ATOM 2034 N N . ILE A 1 259 ? 11.615 -3.966 -16.155 1.00 67.69 259 ILE A N 1
ATOM 2035 C CA . ILE A 1 259 ? 11.511 -2.546 -15.782 1.00 67.69 259 ILE A CA 1
ATOM 2036 C C . ILE A 1 259 ? 10.917 -1.748 -16.940 1.00 67.69 259 ILE A C 1
ATOM 2038 O O . ILE A 1 259 ? 11.342 -1.911 -18.081 1.00 67.69 259 ILE A O 1
ATOM 2042 N N . GLY A 1 260 ? 9.966 -0.859 -16.638 1.00 61.28 260 GLY A N 1
ATOM 2043 C CA . GLY A 1 260 ? 9.525 0.183 -17.566 1.00 61.28 260 GLY A CA 1
ATOM 2044 C C . GLY A 1 260 ? 8.940 -0.366 -18.866 1.00 61.28 260 GLY A C 1
ATOM 2045 O O . GLY A 1 260 ? 9.535 -0.240 -19.937 1.00 61.28 260 GLY A O 1
ATOM 2046 N N . THR A 1 261 ? 7.734 -0.939 -18.815 1.00 50.91 261 THR A N 1
ATOM 2047 C CA . THR A 1 261 ? 7.018 -1.352 -20.036 1.00 50.91 261 THR A CA 1
ATOM 2048 C C . THR A 1 261 ? 6.499 -0.131 -20.807 1.00 50.91 261 THR A C 1
ATOM 2050 O O . THR A 1 261 ? 5.314 0.172 -20.819 1.00 50.91 261 THR A O 1
ATOM 2053 N N . GLY A 1 262 ? 7.390 0.605 -21.475 1.00 58.44 262 GLY A N 1
ATOM 2054 C CA . GLY A 1 262 ? 6.991 1.730 -22.328 1.00 58.44 262 GLY A CA 1
ATOM 2055 C C . GLY A 1 262 ? 7.856 2.981 -22.269 1.00 58.44 262 GLY A C 1
ATOM 2056 O O . GLY A 1 262 ? 7.556 3.921 -23.006 1.00 58.44 262 GLY A O 1
ATOM 2057 N N . GLU A 1 263 ? 8.922 3.005 -21.469 1.00 70.81 263 GLU A N 1
ATOM 2058 C CA . GLU A 1 263 ? 9.822 4.157 -21.432 1.00 70.81 263 GLU A CA 1
ATOM 2059 C C . GLU A 1 263 ? 10.573 4.282 -22.756 1.00 70.81 263 GLU A C 1
ATOM 2061 O O . GLU A 1 263 ? 11.374 3.422 -23.140 1.00 70.81 263 GLU A O 1
ATOM 2066 N N . ARG A 1 264 ? 10.278 5.358 -23.489 1.00 79.12 264 ARG A N 1
ATOM 2067 C CA . ARG A 1 264 ? 11.061 5.739 -24.661 1.00 79.12 264 ARG A CA 1
ATOM 2068 C C . ARG A 1 264 ? 12.277 6.519 -24.206 1.00 79.12 264 ARG A C 1
ATOM 2070 O O . ARG A 1 264 ? 12.164 7.301 -23.277 1.00 79.12 264 ARG A O 1
ATOM 2077 N N . CYS A 1 265 ? 13.394 6.374 -24.900 1.00 83.62 265 CYS A N 1
ATOM 2078 C CA . CYS A 1 265 ? 14.633 7.055 -24.540 1.00 83.62 265 CYS A CA 1
ATOM 2079 C C . CYS A 1 265 ? 15.408 7.523 -25.772 1.00 83.62 265 CYS A C 1
ATOM 2081 O O . CYS A 1 265 ? 15.210 7.030 -26.888 1.00 83.62 265 CYS A O 1
ATOM 2083 N N . ILE A 1 266 ? 16.285 8.503 -25.558 1.00 86.12 266 ILE A N 1
ATOM 2084 C CA . ILE A 1 266 ? 17.240 9.009 -26.553 1.00 86.12 266 ILE A CA 1
ATOM 2085 C C . ILE A 1 266 ? 18.675 8.795 -26.051 1.00 86.12 266 ILE A C 1
ATOM 2087 O O . ILE A 1 266 ? 19.568 8.495 -26.844 1.00 86.12 266 ILE A O 1
ATOM 2091 N N . ALA A 1 267 ? 18.882 8.906 -24.741 1.00 86.69 267 ALA A N 1
ATOM 2092 C CA . ALA A 1 267 ? 20.135 8.657 -24.048 1.00 86.69 267 ALA A CA 1
ATOM 2093 C C . ALA A 1 267 ? 19.904 7.794 -22.797 1.00 86.69 267 ALA A C 1
ATOM 2095 O O . ALA A 1 267 ? 18.784 7.692 -22.296 1.00 86.69 267 ALA A O 1
ATOM 2096 N N . ASP A 1 268 ? 20.978 7.188 -22.293 1.00 86.50 268 ASP A N 1
ATOM 2097 C CA . ASP A 1 268 ? 20.966 6.309 -21.114 1.00 86.50 268 ASP A CA 1
ATOM 2098 C C . ASP A 1 268 ? 20.429 7.017 -19.862 1.00 86.50 268 ASP A C 1
ATOM 2100 O O . ASP A 1 268 ? 19.652 6.449 -19.102 1.00 86.50 268 ASP A O 1
ATOM 2104 N N . GLU A 1 269 ? 20.753 8.301 -19.714 1.00 83.62 269 GLU A N 1
ATOM 2105 C CA . GLU A 1 269 ? 20.263 9.193 -18.656 1.00 83.62 269 GLU A CA 1
ATOM 2106 C C . GLU A 1 269 ? 18.752 9.455 -18.693 1.00 83.62 269 GLU A C 1
ATOM 2108 O O . GLU A 1 269 ? 18.230 10.116 -17.803 1.00 83.62 269 GLU A O 1
ATOM 2113 N N . ASN A 1 270 ? 18.036 8.984 -19.719 1.00 81.25 270 ASN A N 1
ATOM 2114 C CA . ASN A 1 270 ? 16.577 9.048 -19.757 1.00 81.25 270 ASN A CA 1
ATOM 2115 C C . ASN A 1 270 ? 15.918 7.836 -19.093 1.00 81.25 270 ASN A C 1
ATOM 2117 O O . ASN A 1 270 ? 14.709 7.867 -18.885 1.00 81.25 270 ASN A O 1
ATOM 2121 N N . CYS A 1 271 ? 16.686 6.787 -18.799 1.00 81.50 271 CYS A N 1
ATOM 2122 C CA . CYS A 1 271 ? 16.176 5.516 -18.313 1.00 81.50 271 CYS A CA 1
ATOM 2123 C C . CYS A 1 271 ? 16.421 5.356 -16.820 1.00 81.50 271 CYS A C 1
ATOM 2125 O O . CYS A 1 271 ? 17.540 5.558 -16.351 1.00 81.50 271 CYS A O 1
ATOM 2127 N N . ALA A 1 272 ? 15.410 4.890 -16.084 1.00 80.06 272 ALA A N 1
ATOM 2128 C CA . ALA A 1 272 ? 15.564 4.544 -14.668 1.00 80.06 272 ALA A CA 1
ATOM 2129 C C . ALA A 1 272 ? 16.627 3.450 -14.439 1.00 80.06 272 ALA A C 1
ATOM 2131 O O . ALA A 1 272 ? 17.241 3.379 -13.377 1.00 80.06 272 ALA A O 1
ATOM 2132 N N . THR A 1 273 ? 16.851 2.606 -15.448 1.00 81.50 273 THR A N 1
ATOM 2133 C CA . THR A 1 273 ? 17.910 1.590 -15.479 1.00 81.50 273 THR A CA 1
ATOM 2134 C C . THR A 1 273 ? 19.284 2.156 -15.800 1.00 81.50 273 THR A C 1
ATOM 2136 O O . THR A 1 273 ? 20.268 1.473 -15.571 1.00 81.50 273 THR A O 1
ATOM 2139 N N . GLY A 1 274 ? 19.378 3.355 -16.376 1.00 84.00 274 GLY A N 1
ATOM 2140 C CA . GLY A 1 274 ? 20.626 3.873 -16.927 1.00 84.00 274 GLY A CA 1
ATOM 2141 C C . GLY A 1 274 ? 21.063 3.202 -18.235 1.00 84.00 274 GLY A C 1
ATOM 2142 O O . GLY A 1 274 ? 22.238 3.288 -18.579 1.00 84.00 274 GLY A O 1
ATOM 2143 N N . SER A 1 275 ? 20.171 2.516 -18.969 1.00 87.69 275 SER A N 1
ATOM 2144 C CA . SER A 1 275 ? 20.490 1.984 -20.303 1.00 87.69 275 SER A CA 1
ATOM 2145 C C . SER A 1 275 ? 19.359 2.174 -21.311 1.00 87.69 275 SER A C 1
ATOM 2147 O O . SER A 1 275 ? 18.225 1.746 -21.091 1.00 87.69 275 SER A O 1
ATOM 2149 N N . CYS A 1 276 ? 19.694 2.781 -22.450 1.00 87.75 276 CYS A N 1
ATOM 2150 C CA . CYS A 1 276 ? 18.806 3.059 -23.566 1.00 87.75 276 CYS A CA 1
ATOM 2151 C C . CYS A 1 276 ? 19.228 2.295 -24.826 1.00 87.75 276 CYS A C 1
ATOM 2153 O O . CYS A 1 276 ? 20.310 2.508 -25.382 1.00 87.75 276 CYS A O 1
ATOM 2155 N N . ASN A 1 277 ? 18.321 1.486 -25.369 1.00 87.56 277 ASN A N 1
ATOM 2156 C CA . ASN A 1 277 ? 18.487 0.947 -26.708 1.00 87.56 277 ASN A CA 1
ATOM 2157 C C . ASN A 1 277 ? 18.209 2.043 -27.744 1.00 87.56 277 ASN A C 1
ATOM 2159 O O . ASN A 1 277 ? 17.059 2.416 -27.980 1.00 87.56 277 ASN A O 1
ATOM 2163 N N . ARG A 1 278 ? 19.252 2.557 -28.400 1.00 86.31 278 ARG A N 1
ATOM 2164 C CA . ARG A 1 278 ? 19.126 3.671 -29.361 1.00 86.31 278 ARG A CA 1
ATOM 2165 C C . ARG A 1 278 ? 18.369 3.298 -30.638 1.00 86.31 278 ARG A C 1
ATOM 2167 O O . ARG A 1 278 ? 17.762 4.170 -31.258 1.00 86.31 278 ARG A O 1
ATOM 2174 N N . SER A 1 279 ? 18.394 2.022 -31.022 1.00 85.50 279 SER A N 1
ATOM 2175 C CA . SER A 1 279 ? 17.730 1.520 -32.229 1.00 85.50 279 SER A CA 1
ATOM 2176 C C . SER A 1 279 ? 16.222 1.418 -32.028 1.00 85.50 279 SER A C 1
ATOM 2178 O O . SER A 1 279 ? 15.453 1.927 -32.843 1.00 85.50 279 SER A O 1
ATOM 2180 N N . SER A 1 280 ? 15.787 0.806 -30.924 1.00 84.38 280 SER A N 1
ATOM 2181 C CA . SER A 1 280 ? 14.363 0.683 -30.593 1.00 84.38 280 SER A CA 1
ATOM 2182 C C . SER A 1 280 ? 13.809 1.890 -29.829 1.00 84.38 280 SER A C 1
ATOM 2184 O O . SER A 1 280 ? 12.590 2.029 -29.707 1.00 84.38 280 SER A O 1
ATOM 2186 N N . LYS A 1 281 ? 14.690 2.788 -29.362 1.00 87.56 281 LYS A N 1
ATOM 2187 C CA . LYS A 1 281 ? 14.389 3.946 -28.507 1.00 87.56 281 LYS A CA 1
ATOM 2188 C C . LYS A 1 281 ? 13.647 3.538 -27.242 1.00 87.56 281 LYS A C 1
ATOM 2190 O O . LYS A 1 281 ? 12.674 4.194 -26.874 1.00 87.56 281 LYS A O 1
ATOM 2195 N N . ARG A 1 282 ? 14.064 2.440 -26.611 1.00 84.38 282 ARG A N 1
ATOM 2196 C CA . ARG A 1 282 ? 13.451 1.904 -25.390 1.00 84.38 282 ARG A CA 1
ATOM 2197 C C . ARG A 1 282 ? 14.483 1.692 -24.299 1.00 84.38 282 ARG A C 1
ATOM 2199 O O . ARG A 1 282 ? 15.600 1.261 -24.586 1.00 84.38 282 ARG A O 1
ATOM 2206 N N . CYS A 1 283 ? 14.090 1.980 -23.065 1.00 84.06 283 CYS A N 1
ATOM 2207 C CA . CYS A 1 283 ? 14.898 1.630 -21.907 1.00 84.06 283 CYS A CA 1
ATOM 2208 C C . CYS A 1 283 ? 15.027 0.112 -21.784 1.00 84.06 283 CYS A C 1
ATOM 2210 O O . CYS A 1 283 ? 14.102 -0.634 -22.108 1.00 84.06 283 CYS A O 1
ATOM 2212 N N . GLN A 1 284 ? 16.206 -0.328 -21.363 1.00 84.19 284 GLN A N 1
ATOM 2213 C CA . GLN A 1 284 ? 16.589 -1.731 -21.240 1.00 84.19 284 GLN A CA 1
ATOM 2214 C C . GLN A 1 284 ? 17.399 -1.936 -19.961 1.00 84.19 284 GLN A C 1
ATOM 2216 O O . GLN A 1 284 ? 17.754 -0.965 -19.293 1.00 84.19 284 GLN A O 1
ATOM 2221 N N . CYS A 1 285 ? 17.699 -3.180 -19.597 1.00 84.44 285 CYS A N 1
ATOM 2222 C CA . CYS A 1 285 ? 18.516 -3.423 -18.415 1.00 84.44 285 CYS A CA 1
ATOM 2223 C C . CYS A 1 285 ? 19.944 -2.883 -18.576 1.00 84.44 285 CYS A C 1
ATOM 2225 O O . CYS A 1 285 ? 20.466 -2.760 -19.686 1.00 84.44 285 CYS A O 1
ATOM 2227 N N . GLN A 1 286 ? 20.586 -2.544 -17.463 1.00 87.31 286 GLN A N 1
ATOM 2228 C CA . GLN A 1 286 ? 21.980 -2.118 -17.429 1.00 87.31 286 GLN A CA 1
ATOM 2229 C C . GLN A 1 286 ? 22.882 -3.316 -17.145 1.00 87.31 286 GLN A C 1
ATOM 2231 O O . GLN A 1 286 ? 22.647 -4.060 -16.196 1.00 87.31 286 GLN A O 1
ATOM 2236 N N . LEU A 1 287 ? 23.924 -3.493 -17.961 1.00 87.62 287 LEU A N 1
ATOM 2237 C CA . LEU A 1 287 ? 24.927 -4.541 -17.763 1.00 87.62 287 LEU A CA 1
ATOM 2238 C C . LEU A 1 287 ? 25.607 -4.369 -16.397 1.00 87.62 287 LEU A C 1
ATOM 2240 O O . LEU A 1 287 ? 26.034 -3.266 -16.055 1.00 87.62 287 LEU A O 1
ATOM 2244 N N . CYS A 1 288 ? 25.721 -5.455 -15.633 1.00 81.38 288 CYS A N 1
ATOM 2245 C CA . CYS A 1 288 ? 26.421 -5.465 -14.354 1.00 81.38 288 CYS A CA 1
ATOM 2246 C C . CYS A 1 288 ? 27.107 -6.816 -14.102 1.00 81.38 288 CYS A C 1
ATOM 2248 O O . CYS A 1 288 ? 26.727 -7.831 -14.678 1.00 81.38 288 CYS A O 1
ATOM 2250 N N . GLU A 1 289 ? 28.126 -6.836 -13.240 1.00 72.31 289 GLU A N 1
ATOM 2251 C CA . GLU A 1 289 ? 28.978 -8.017 -13.005 1.00 72.31 289 GLU A CA 1
ATOM 2252 C C . GLU A 1 289 ? 28.376 -9.039 -12.011 1.00 72.31 289 GLU A C 1
ATOM 2254 O O . GLU A 1 289 ? 29.074 -9.935 -11.540 1.00 72.31 289 GLU A O 1
ATOM 2259 N N . GLY A 1 290 ? 27.082 -8.936 -11.680 1.00 72.50 290 GLY A N 1
ATOM 2260 C CA . GLY A 1 290 ? 26.437 -9.771 -10.663 1.00 72.50 290 GLY A CA 1
ATOM 2261 C C . GLY A 1 290 ? 24.937 -9.995 -10.868 1.00 72.50 290 GLY A C 1
ATOM 2262 O O . GLY A 1 290 ? 24.350 -9.609 -11.881 1.00 72.50 290 GLY A O 1
ATOM 2263 N N . LEU A 1 291 ? 24.322 -10.664 -9.889 1.00 67.94 291 LEU A N 1
ATOM 2264 C CA . LEU A 1 291 ? 22.870 -10.821 -9.790 1.00 67.94 291 LEU A CA 1
ATOM 2265 C C . LEU A 1 291 ? 22.217 -9.500 -9.360 1.00 67.94 291 LEU A C 1
ATOM 2267 O O . LEU A 1 291 ? 22.754 -8.800 -8.505 1.00 67.94 291 LEU A O 1
ATOM 2271 N N . GLY A 1 292 ? 21.043 -9.195 -9.918 1.00 65.31 292 GLY A N 1
ATOM 2272 C CA . GLY A 1 292 ? 20.238 -8.042 -9.509 1.00 65.31 292 GLY A CA 1
ATOM 2273 C C . GLY A 1 292 ? 20.653 -6.718 -10.153 1.00 65.31 292 GLY A C 1
ATOM 2274 O O . GLY A 1 292 ? 20.706 -5.692 -9.476 1.00 65.31 292 GLY A O 1
ATOM 2275 N N . CYS A 1 293 ? 20.935 -6.718 -11.458 1.00 76.75 293 CYS A N 1
ATOM 2276 C CA . CYS A 1 293 ? 21.199 -5.480 -12.196 1.00 76.75 293 CYS A CA 1
ATOM 2277 C C . CYS A 1 293 ? 19.939 -4.598 -12.317 1.00 76.75 293 CYS A C 1
ATOM 2279 O O . CYS A 1 293 ? 18.829 -5.135 -12.436 1.00 76.75 293 CYS A O 1
ATOM 2281 N N . PRO A 1 294 ? 20.080 -3.258 -12.404 1.00 78.25 294 PRO A N 1
ATOM 2282 C CA . PRO A 1 294 ? 18.979 -2.386 -12.796 1.00 78.25 294 PRO A CA 1
ATOM 2283 C C . PRO A 1 294 ? 18.358 -2.867 -14.111 1.00 78.25 294 PRO A C 1
ATOM 2285 O O . PRO A 1 294 ? 19.030 -2.956 -15.136 1.00 78.25 294 PRO A O 1
ATOM 2288 N N . GLY A 1 295 ? 17.070 -3.196 -14.088 1.00 77.25 295 GLY A N 1
ATOM 2289 C CA . GLY A 1 295 ? 16.341 -3.664 -15.265 1.00 77.25 295 GLY A CA 1
ATOM 2290 C C . GLY A 1 295 ? 15.960 -5.136 -15.255 1.00 77.25 295 GLY A C 1
ATOM 2291 O O . GLY A 1 295 ? 15.119 -5.501 -16.069 1.00 77.25 295 GLY A O 1
ATOM 2292 N N . CYS A 1 296 ? 16.534 -5.942 -14.355 1.00 76.81 296 CYS A N 1
ATOM 2293 C CA . CYS A 1 296 ? 16.289 -7.378 -14.240 1.00 76.81 296 CYS A CA 1
ATOM 2294 C C . CYS A 1 296 ? 15.834 -7.828 -12.852 1.00 76.81 296 CYS A C 1
ATOM 2296 O O . CYS A 1 296 ? 16.245 -7.271 -11.833 1.00 76.81 296 CYS A O 1
ATOM 2298 N N . SER A 1 297 ? 15.039 -8.904 -12.810 1.00 71.19 297 SER A N 1
ATOM 2299 C CA . SER A 1 297 ? 14.669 -9.567 -11.553 1.00 71.19 297 SER A CA 1
ATOM 2300 C C . SER A 1 297 ? 15.898 -9.776 -10.651 1.00 71.19 297 SER A C 1
ATOM 2302 O O . SER A 1 297 ? 16.980 -10.065 -11.173 1.00 71.19 297 SER A O 1
ATOM 2304 N N . PRO A 1 298 ? 15.761 -9.722 -9.311 1.00 71.81 298 PRO A N 1
ATOM 2305 C CA . PRO A 1 298 ? 16.872 -9.968 -8.386 1.00 71.81 298 PRO A CA 1
ATOM 2306 C C . PRO A 1 298 ? 17.650 -11.276 -8.632 1.00 71.81 298 PRO A C 1
ATOM 2308 O O . PRO A 1 298 ? 18.814 -11.378 -8.260 1.00 71.81 298 PRO A O 1
ATOM 2311 N N . SER A 1 299 ? 17.036 -12.278 -9.272 1.00 75.38 299 SER A N 1
ATOM 2312 C CA . SER A 1 299 ? 17.664 -13.564 -9.619 1.00 75.38 299 SER A CA 1
ATOM 2313 C C . SER A 1 299 ? 18.283 -13.620 -11.024 1.00 75.38 299 SER A C 1
ATOM 2315 O O . SER A 1 299 ? 18.649 -14.698 -11.493 1.00 75.38 299 SER A O 1
ATOM 2317 N N . GLN A 1 300 ? 18.342 -12.496 -11.733 1.00 80.69 300 GLN A N 1
ATOM 2318 C CA . GLN A 1 300 ? 18.821 -12.387 -13.108 1.00 80.69 300 GLN A CA 1
ATOM 2319 C C . GLN A 1 300 ? 19.991 -11.404 -13.198 1.00 80.69 300 GLN A C 1
ATOM 2321 O O . GLN A 1 300 ? 20.191 -10.551 -12.333 1.00 80.69 300 GLN A O 1
ATOM 2326 N N . THR A 1 301 ? 20.755 -11.522 -14.278 1.00 85.69 301 THR A N 1
ATOM 2327 C CA . THR A 1 301 ? 21.742 -10.530 -14.700 1.00 85.69 301 THR A CA 1
ATOM 2328 C C . THR A 1 301 ? 21.352 -9.978 -16.067 1.00 85.69 301 THR A C 1
ATOM 2330 O O . THR A 1 301 ? 20.602 -10.610 -16.815 1.00 85.69 301 THR A O 1
ATOM 2333 N N . CYS A 1 302 ? 21.836 -8.786 -16.384 1.00 86.75 302 CYS A N 1
ATOM 2334 C CA . CYS A 1 302 ? 21.617 -8.182 -17.684 1.00 86.75 302 CYS A CA 1
ATOM 2335 C C . CYS A 1 302 ? 22.706 -8.648 -18.657 1.00 86.75 302 CYS A C 1
ATOM 2337 O O . CYS A 1 302 ? 23.893 -8.483 -18.380 1.00 86.75 302 CYS A O 1
ATOM 2339 N N . ALA A 1 303 ? 22.306 -9.220 -19.790 1.00 88.44 303 ALA A N 1
ATOM 2340 C CA . ALA A 1 303 ? 23.195 -9.767 -20.809 1.00 88.44 303 ALA A CA 1
ATOM 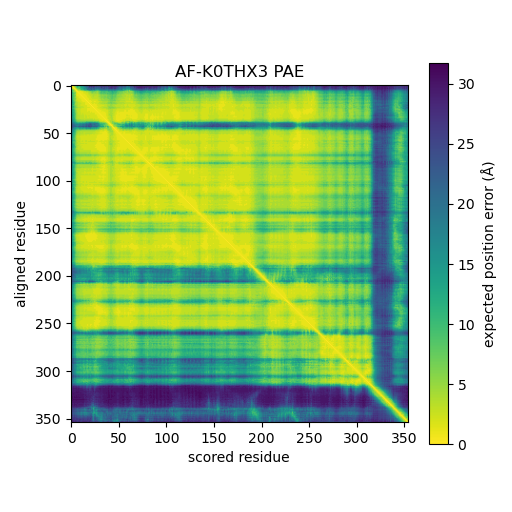2341 C C . ALA A 1 303 ? 22.961 -9.099 -22.171 1.00 88.44 303 ALA A C 1
ATOM 2343 O O . ALA A 1 303 ? 21.856 -8.651 -22.474 1.00 88.44 303 ALA A O 1
ATOM 2344 N N . LEU A 1 304 ? 24.008 -9.052 -22.998 1.00 87.50 304 LEU A N 1
ATOM 2345 C CA . LEU A 1 304 ? 23.948 -8.542 -24.368 1.00 87.50 304 LEU A CA 1
ATOM 2346 C C . LEU A 1 304 ? 23.551 -9.673 -25.332 1.00 87.50 304 LEU A C 1
ATOM 2348 O O . LEU A 1 304 ? 24.255 -10.680 -25.399 1.00 87.50 304 LEU A O 1
ATOM 2352 N N . GLU A 1 305 ? 22.471 -9.508 -26.098 1.00 84.06 305 GLU A N 1
ATOM 2353 C CA . GLU A 1 305 ? 22.153 -10.388 -27.233 1.00 84.06 305 GLU A CA 1
ATOM 2354 C C . GLU A 1 305 ? 22.834 -9.935 -28.534 1.00 84.06 305 GLU A C 1
ATOM 2356 O O . GLU A 1 305 ? 23.250 -8.785 -28.685 1.00 84.06 305 GLU A O 1
ATOM 2361 N N . ASP A 1 306 ? 22.852 -10.826 -29.530 1.00 75.12 306 ASP A N 1
ATOM 2362 C CA . ASP A 1 306 ? 23.458 -10.635 -30.857 1.00 75.12 306 ASP A CA 1
ATOM 2363 C C . ASP A 1 306 ? 22.980 -9.375 -31.604 1.00 75.12 306 ASP A C 1
ATOM 2365 O O . ASP A 1 306 ? 23.670 -8.863 -32.487 1.00 75.12 306 ASP A O 1
ATOM 2369 N N . LYS A 1 307 ? 21.798 -8.850 -31.262 1.00 73.75 307 LYS A N 1
ATOM 2370 C CA . LYS A 1 307 ? 21.233 -7.623 -31.850 1.00 73.75 307 LYS A CA 1
ATOM 2371 C C . LYS A 1 307 ? 21.618 -6.341 -31.102 1.00 73.75 307 LYS A C 1
ATOM 2373 O O . LYS A 1 307 ? 21.133 -5.267 -31.454 1.00 73.75 307 LYS A O 1
ATOM 2378 N N . GLY A 1 308 ? 22.467 -6.439 -30.079 1.00 76.19 308 GLY A N 1
ATOM 2379 C CA . GLY A 1 308 ? 22.807 -5.332 -29.184 1.00 76.19 308 GLY A CA 1
ATOM 2380 C C . GLY A 1 308 ? 21.675 -4.956 -28.224 1.00 76.19 308 GLY A C 1
ATOM 2381 O O . GLY A 1 308 ? 21.689 -3.863 -27.663 1.00 76.19 308 GLY A O 1
ATOM 2382 N N . GLU A 1 309 ? 20.679 -5.832 -28.062 1.00 83.19 309 GLU A N 1
ATOM 2383 C CA . GLU A 1 309 ? 19.609 -5.669 -27.080 1.00 83.19 309 GLU A CA 1
ATOM 2384 C C . GLU A 1 309 ? 20.068 -6.229 -25.738 1.00 83.19 309 GLU A C 1
ATOM 2386 O O . GLU A 1 309 ? 20.686 -7.292 -25.671 1.00 83.19 309 GLU A O 1
ATOM 2391 N N . HIS A 1 310 ? 19.795 -5.488 -24.669 1.00 87.06 310 HIS A N 1
ATOM 2392 C CA . HIS A 1 310 ? 20.079 -5.950 -23.324 1.00 87.06 310 HIS A CA 1
ATOM 2393 C C . HIS A 1 310 ? 18.868 -6.713 -22.796 1.00 87.06 310 HIS A C 1
ATOM 2395 O O . HIS A 1 310 ? 17.769 -6.157 -22.720 1.00 87.06 310 HIS A O 1
ATOM 2401 N N . ILE A 1 311 ? 19.073 -7.968 -22.411 1.00 84.69 311 ILE A N 1
ATOM 2402 C CA . ILE A 1 311 ? 18.018 -8.835 -21.893 1.00 84.69 311 ILE A CA 1
ATOM 2403 C C . ILE A 1 311 ? 18.350 -9.324 -20.493 1.00 84.69 311 ILE A C 1
ATOM 2405 O O . ILE A 1 311 ? 19.511 -9.481 -20.116 1.00 84.69 311 ILE A O 1
ATOM 2409 N N . CYS A 1 312 ? 17.310 -9.632 -19.735 1.00 82.88 312 CYS A N 1
ATOM 2410 C CA . CYS A 1 312 ? 17.465 -10.259 -18.437 1.00 82.88 312 CYS A CA 1
ATOM 2411 C C . CYS A 1 312 ? 17.590 -11.766 -18.595 1.00 82.88 312 CYS A C 1
ATOM 2413 O O . CYS A 1 312 ? 16.661 -12.442 -19.035 1.00 82.88 312 CYS A O 1
ATOM 2415 N N . ALA A 1 313 ? 18.750 -12.290 -18.218 1.00 84.31 313 ALA A N 1
ATOM 2416 C CA . ALA A 1 313 ? 19.070 -13.702 -18.292 1.00 84.31 313 ALA A CA 1
ATOM 2417 C C . ALA A 1 313 ? 19.283 -14.269 -16.886 1.00 84.31 313 ALA A C 1
ATOM 2419 O O . ALA A 1 313 ? 19.869 -13.632 -16.008 1.00 84.31 313 ALA A O 1
ATOM 2420 N N . VAL A 1 314 ? 18.818 -15.496 -16.662 1.00 80.94 314 VAL A N 1
ATOM 2421 C CA . VAL A 1 314 ? 19.225 -16.262 -15.479 1.00 80.94 314 VAL A CA 1
ATOM 2422 C C . VAL A 1 314 ? 20.650 -16.757 -15.742 1.00 80.94 314 VAL A C 1
ATOM 2424 O O . VAL A 1 314 ? 20.878 -17.319 -16.818 1.00 80.94 314 VAL A O 1
ATOM 2427 N N . PRO A 1 315 ? 21.613 -16.578 -14.821 1.00 73.31 315 PRO A N 1
ATOM 2428 C CA . PRO A 1 315 ? 22.957 -17.103 -15.025 1.00 73.31 315 PRO A CA 1
ATOM 2429 C C . PRO A 1 315 ? 22.895 -18.610 -15.286 1.00 73.31 315 PRO A C 1
ATOM 2431 O O . PRO A 1 315 ? 22.302 -19.358 -14.504 1.00 73.31 315 PRO A O 1
ATOM 2434 N N . SER A 1 316 ? 23.500 -19.074 -16.380 1.00 58.78 316 SER A N 1
ATOM 2435 C CA . SER A 1 316 ? 23.650 -20.505 -16.625 1.00 58.78 316 SER A CA 1
ATOM 2436 C C . SER A 1 316 ? 24.566 -21.076 -15.543 1.00 58.78 316 SER A C 1
ATOM 2438 O O . SER A 1 316 ? 25.774 -20.839 -15.569 1.00 58.78 316 SER A O 1
ATOM 2440 N N . MET A 1 317 ? 24.005 -21.798 -14.570 1.00 47.59 317 MET A N 1
ATOM 2441 C CA . MET A 1 317 ? 24.796 -22.512 -13.570 1.00 47.59 317 MET A CA 1
ATOM 2442 C C . MET A 1 317 ? 25.624 -23.603 -14.263 1.00 47.59 317 MET A C 1
ATOM 2444 O O . MET A 1 317 ? 25.160 -24.722 -14.474 1.00 47.59 317 MET A O 1
ATOM 2448 N N . GLY A 1 318 ? 26.873 -23.290 -14.605 1.00 37.84 318 GLY A N 1
ATOM 2449 C CA . GLY A 1 318 ? 27.918 -24.301 -14.670 1.00 37.84 318 GLY A CA 1
ATOM 2450 C C . GLY A 1 318 ? 28.178 -24.761 -13.242 1.00 37.84 318 GLY A C 1
ATOM 2451 O O . GLY A 1 318 ? 28.708 -23.999 -12.438 1.00 37.84 318 GLY A O 1
ATOM 2452 N N . PHE A 1 319 ? 27.734 -25.967 -12.896 1.00 35.91 319 PHE A N 1
ATOM 2453 C CA . PHE A 1 319 ? 27.962 -26.549 -11.579 1.00 35.91 319 PHE A CA 1
ATOM 2454 C C . PHE A 1 319 ? 29.456 -26.544 -11.223 1.00 35.91 319 PHE A C 1
ATOM 2456 O O . PHE A 1 319 ? 30.253 -27.248 -11.837 1.00 35.91 319 PHE A O 1
ATOM 2463 N N . ALA A 1 320 ? 29.796 -25.837 -10.152 1.00 28.86 320 ALA A N 1
ATOM 2464 C CA . ALA A 1 320 ? 30.793 -26.280 -9.194 1.00 28.86 320 ALA A CA 1
ATOM 2465 C C . ALA A 1 320 ? 30.205 -26.011 -7.807 1.00 28.86 320 ALA A C 1
ATOM 2467 O O . ALA A 1 320 ? 30.123 -24.870 -7.362 1.00 28.86 320 ALA A O 1
ATOM 2468 N N . SER A 1 321 ? 29.729 -27.067 -7.148 1.00 34.53 321 SER A N 1
ATOM 2469 C CA . SER A 1 321 ? 29.418 -27.019 -5.725 1.00 34.53 321 SER A CA 1
ATOM 2470 C C . SER A 1 321 ? 30.716 -26.731 -4.974 1.00 34.53 321 SER A C 1
ATOM 2472 O O . SER A 1 321 ? 31.574 -27.608 -4.860 1.00 34.53 321 SER A O 1
ATOM 2474 N N . GLN A 1 322 ? 30.877 -25.509 -4.486 1.00 28.11 322 GLN A N 1
ATOM 2475 C CA . GLN A 1 322 ? 31.793 -25.240 -3.391 1.00 28.11 322 GLN A CA 1
ATOM 2476 C C . GLN A 1 322 ? 30.969 -24.745 -2.215 1.00 28.11 322 GLN A C 1
ATOM 2478 O O . GLN A 1 322 ? 30.303 -23.714 -2.286 1.00 28.11 322 GLN A O 1
ATOM 2483 N N . ASP A 1 323 ? 30.987 -25.560 -1.165 1.00 27.12 323 ASP A N 1
ATOM 2484 C CA . ASP A 1 323 ? 30.443 -25.259 0.146 1.00 27.12 323 ASP A CA 1
ATOM 2485 C C . ASP A 1 323 ? 30.989 -23.914 0.628 1.00 27.12 323 ASP A C 1
ATOM 2487 O O . ASP A 1 323 ? 32.180 -23.771 0.908 1.00 27.12 323 ASP A O 1
ATOM 2491 N N . TYR A 1 324 ? 30.112 -22.918 0.741 1.00 25.20 324 TYR A N 1
ATOM 2492 C CA . TYR A 1 324 ? 30.448 -21.672 1.415 1.00 25.20 324 TYR A CA 1
ATOM 2493 C C . TYR A 1 324 ? 30.288 -21.897 2.922 1.00 25.20 324 TYR A C 1
ATOM 2495 O O . TYR A 1 324 ? 29.220 -21.690 3.498 1.00 25.20 324 TYR A O 1
ATOM 2503 N N . GLN A 1 325 ? 31.353 -22.382 3.564 1.00 25.73 325 GLN A N 1
ATOM 2504 C CA . GLN A 1 325 ? 31.483 -22.307 5.016 1.00 25.73 325 GLN A CA 1
ATOM 2505 C C . GLN A 1 325 ? 31.697 -20.844 5.415 1.00 25.73 325 GLN A C 1
ATOM 2507 O O . GLN A 1 325 ? 32.678 -20.210 5.032 1.00 25.73 325 GLN A O 1
ATOM 2512 N N . SER A 1 326 ? 30.756 -20.295 6.180 1.00 28.89 326 SER A N 1
ATOM 2513 C CA . SER A 1 326 ? 30.868 -18.971 6.781 1.00 28.89 326 SER A CA 1
ATOM 2514 C C . SER A 1 326 ? 31.699 -19.044 8.066 1.00 28.89 326 SER A C 1
ATOM 2516 O O . SER A 1 326 ? 31.162 -19.396 9.118 1.00 28.89 326 SER A O 1
ATOM 2518 N N . ASP A 1 327 ? 32.977 -18.672 7.996 1.00 25.84 327 ASP A N 1
ATOM 2519 C CA . ASP A 1 327 ? 33.799 -18.416 9.181 1.00 25.84 327 ASP A CA 1
ATOM 2520 C C . ASP A 1 327 ? 33.901 -16.910 9.488 1.00 25.84 327 ASP A C 1
ATOM 2522 O O . ASP A 1 327 ? 34.365 -16.102 8.688 1.00 25.84 327 ASP A O 1
ATOM 2526 N N . ALA A 1 328 ? 33.404 -16.589 10.686 1.00 28.31 328 ALA A N 1
ATOM 2527 C CA . ALA A 1 328 ? 33.716 -15.510 11.626 1.00 28.31 328 ALA A CA 1
ATOM 2528 C C . ALA A 1 328 ? 34.275 -14.156 11.136 1.00 28.31 328 ALA A C 1
ATOM 2530 O O . ALA A 1 328 ? 35.425 -14.078 10.728 1.00 28.31 328 ALA A O 1
ATOM 2531 N N . MET A 1 329 ? 33.578 -13.059 11.493 1.00 26.64 329 MET A N 1
ATOM 2532 C CA . MET A 1 329 ? 34.193 -11.893 12.161 1.00 26.64 329 MET A CA 1
ATOM 2533 C C . MET A 1 329 ? 33.193 -11.105 13.037 1.00 26.64 329 MET A C 1
ATOM 2535 O O . MET A 1 329 ? 32.159 -10.646 12.568 1.00 26.64 329 MET A O 1
ATOM 2539 N N . GLY A 1 330 ? 33.579 -10.892 14.304 1.00 22.94 330 GLY A N 1
ATOM 2540 C CA . GLY A 1 330 ? 33.395 -9.615 15.016 1.00 22.94 330 GLY A CA 1
ATOM 2541 C C . GLY A 1 330 ? 32.107 -9.370 15.812 1.00 22.94 330 GLY A C 1
ATOM 2542 O O . GLY A 1 330 ? 31.193 -8.710 15.336 1.00 22.94 330 GLY A O 1
ATOM 2543 N N . LYS A 1 331 ? 32.087 -9.778 17.089 1.00 28.39 331 LYS A N 1
ATOM 2544 C CA . LYS A 1 331 ? 31.103 -9.338 18.097 1.00 28.39 331 LYS A CA 1
ATOM 2545 C C . LYS A 1 331 ? 31.244 -7.838 18.408 1.00 28.39 331 LYS A C 1
ATOM 2547 O O . LYS A 1 331 ? 32.298 -7.422 18.877 1.00 28.39 331 LYS A O 1
ATOM 2552 N N . ILE A 1 332 ? 30.144 -7.089 18.313 1.00 23.70 332 ILE A N 1
ATOM 2553 C CA . ILE A 1 332 ? 29.867 -5.899 19.138 1.00 23.70 332 ILE A CA 1
ATOM 2554 C C . ILE A 1 332 ? 28.433 -6.046 19.659 1.00 23.70 332 ILE A C 1
ATOM 2556 O O . ILE A 1 332 ? 27.489 -6.194 18.889 1.00 23.70 332 ILE A O 1
ATOM 2560 N N . SER A 1 333 ? 28.287 -6.087 20.982 1.00 22.67 333 SER A N 1
ATOM 2561 C CA . SER A 1 333 ? 27.027 -6.317 21.691 1.00 22.67 333 SER A CA 1
ATOM 2562 C C . SER A 1 333 ? 26.302 -5.010 22.009 1.00 22.67 333 SER A C 1
ATOM 2564 O O . SER A 1 333 ? 26.856 -4.167 22.711 1.00 22.67 333 SER A O 1
ATOM 2566 N N . PHE A 1 334 ? 25.034 -4.919 21.618 1.00 24.38 334 PHE A N 1
ATOM 2567 C CA . PHE A 1 334 ? 24.019 -4.116 22.298 1.00 24.38 334 PHE A CA 1
ATOM 2568 C C . PHE A 1 334 ? 22.783 -4.992 22.510 1.00 24.38 334 PHE A C 1
ATOM 2570 O O . PHE A 1 334 ? 22.306 -5.653 21.589 1.00 24.38 334 PHE A O 1
ATOM 2577 N N . SER A 1 335 ? 22.309 -5.050 23.751 1.00 24.52 335 SER A N 1
ATOM 2578 C CA . SER A 1 335 ? 21.155 -5.841 24.162 1.00 24.52 335 SER A CA 1
ATOM 2579 C C . SER A 1 335 ? 19.853 -5.153 23.748 1.00 24.52 335 SER A C 1
ATOM 2581 O O . SER A 1 335 ? 19.438 -4.177 24.371 1.00 24.52 335 SER A O 1
ATOM 2583 N N . VAL A 1 336 ? 19.196 -5.702 22.731 1.00 26.47 336 VAL A N 1
ATOM 2584 C CA . VAL A 1 336 ? 17.774 -5.497 22.417 1.00 26.47 336 VAL A CA 1
ATOM 2585 C C . VAL A 1 336 ? 17.171 -6.901 22.317 1.00 26.47 336 VAL A C 1
ATOM 2587 O O . VAL A 1 336 ? 17.841 -7.774 21.763 1.00 26.47 336 VAL A O 1
ATOM 2590 N N . PRO A 1 337 ? 15.968 -7.188 22.843 1.00 28.58 337 PRO A N 1
ATOM 2591 C CA . PRO A 1 337 ? 15.332 -8.469 22.571 1.00 28.58 337 PRO A CA 1
ATOM 2592 C C . PRO A 1 337 ? 15.059 -8.576 21.063 1.00 28.58 337 PRO A C 1
ATOM 2594 O O . PRO A 1 337 ? 14.242 -7.857 20.495 1.00 28.58 337 PRO A O 1
ATOM 2597 N N . THR A 1 338 ? 15.834 -9.447 20.425 1.00 44.28 338 THR A N 1
ATOM 2598 C CA . THR A 1 338 ? 15.880 -9.769 18.999 1.00 44.28 338 THR A CA 1
ATOM 2599 C C . THR A 1 338 ? 14.932 -10.913 18.682 1.00 44.28 338 THR A C 1
ATOM 2601 O O . THR A 1 338 ? 15.212 -12.027 19.121 1.00 44.28 338 THR A O 1
ATOM 2604 N N . THR A 1 339 ? 13.900 -10.709 17.861 1.00 40.69 339 THR A N 1
ATOM 2605 C CA . THR A 1 339 ? 13.254 -11.856 17.193 1.00 40.69 339 THR A CA 1
ATOM 2606 C C . THR A 1 339 ? 12.727 -11.610 15.777 1.00 40.69 339 THR A C 1
ATOM 2608 O O . THR A 1 339 ? 12.286 -12.576 15.181 1.00 40.69 339 THR A O 1
ATOM 2611 N N . MET A 1 340 ? 12.793 -10.421 15.157 1.00 38.72 340 MET A N 1
ATOM 2612 C CA . MET A 1 340 ? 12.456 -10.298 13.721 1.00 38.72 340 MET A CA 1
ATOM 2613 C C . MET A 1 340 ? 13.334 -9.271 12.985 1.00 38.72 340 MET A C 1
ATOM 2615 O O . MET A 1 340 ? 13.637 -8.219 13.553 1.00 38.72 340 MET A O 1
ATOM 2619 N N . PRO A 1 341 ? 13.760 -9.552 11.735 1.00 43.50 341 PRO A N 1
ATOM 2620 C CA . PRO A 1 341 ? 14.431 -8.571 10.889 1.00 43.50 341 PRO A CA 1
ATOM 2621 C C . PRO A 1 341 ? 13.488 -7.403 10.579 1.00 43.50 341 PRO A C 1
ATOM 2623 O O . PRO A 1 341 ? 12.264 -7.5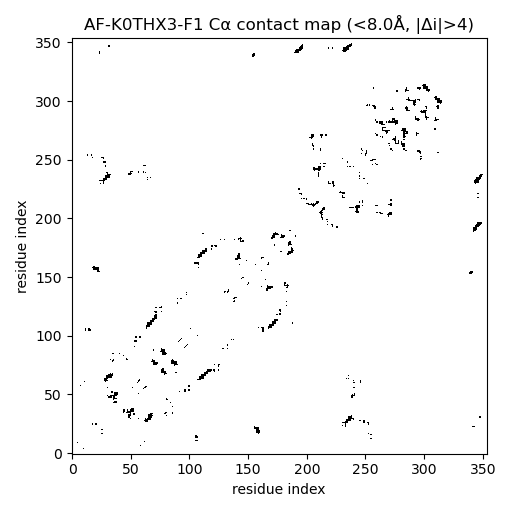57 10.503 1.00 43.50 341 PRO A O 1
ATOM 2626 N N . CYS A 1 342 ? 14.070 -6.216 10.448 1.00 37.09 342 CYS A N 1
ATOM 2627 C CA . CYS A 1 342 ? 13.314 -4.992 10.241 1.00 37.09 342 CYS A CA 1
ATOM 2628 C C . CYS A 1 342 ? 12.827 -4.846 8.797 1.00 37.09 342 CYS A C 1
ATOM 2630 O O . CYS A 1 342 ? 13.394 -5.387 7.856 1.00 37.09 342 CYS A O 1
ATOM 2632 N N . ILE A 1 343 ? 11.768 -4.066 8.681 1.00 48.22 343 ILE A N 1
ATOM 2633 C CA . ILE A 1 343 ? 11.089 -3.592 7.487 1.00 48.22 343 ILE A CA 1
ATOM 2634 C C . ILE A 1 343 ? 11.668 -2.203 7.104 1.00 48.22 343 ILE A C 1
ATOM 2636 O O . ILE A 1 343 ? 12.287 -1.515 7.918 1.00 48.22 343 ILE A O 1
ATOM 2640 N N . VAL A 1 344 ? 11.521 -1.758 5.859 1.00 44.91 344 VAL A N 1
ATOM 2641 C CA . VAL A 1 344 ? 12.004 -0.461 5.346 1.00 44.91 344 VAL A CA 1
ATOM 2642 C C . VAL A 1 344 ? 10.842 0.276 4.661 1.00 44.91 344 VAL A C 1
ATOM 2644 O O . VAL A 1 344 ? 10.133 -0.322 3.858 1.00 44.91 344 VAL A O 1
ATOM 2647 N N . LEU A 1 345 ? 10.603 1.555 4.975 1.00 44.16 345 LEU A N 1
ATOM 2648 C CA . LEU A 1 345 ? 9.470 2.343 4.454 1.00 44.16 345 LEU A CA 1
ATOM 2649 C C . LEU A 1 345 ? 9.993 3.510 3.619 1.00 44.16 345 LEU A C 1
ATOM 2651 O O . LEU A 1 345 ? 10.682 4.374 4.138 1.00 44.16 345 LEU A O 1
ATOM 2655 N N . ILE A 1 346 ? 9.625 3.610 2.345 1.00 50.16 346 ILE A N 1
ATOM 2656 C CA . ILE A 1 346 ? 9.847 4.844 1.586 1.00 50.16 346 ILE A CA 1
ATOM 2657 C C . ILE A 1 346 ? 8.551 5.642 1.579 1.00 50.16 346 ILE A C 1
ATOM 2659 O O . ILE A 1 346 ? 7.549 5.211 1.008 1.00 50.16 346 ILE A O 1
ATOM 2663 N N . LEU A 1 347 ? 8.598 6.822 2.195 1.00 43.31 347 LEU A N 1
ATOM 2664 C CA . LEU A 1 347 ? 7.528 7.806 2.148 1.00 43.31 347 LEU A CA 1
ATOM 2665 C C . LEU A 1 347 ? 7.792 8.805 1.018 1.00 43.31 347 LEU A C 1
ATOM 2667 O O . LEU A 1 347 ? 8.778 9.542 1.060 1.00 43.31 347 LEU A O 1
ATOM 2671 N N . PHE A 1 348 ? 6.907 8.860 0.024 1.00 47.62 348 PHE A N 1
ATOM 2672 C CA . PHE A 1 348 ? 6.940 9.891 -1.005 1.00 47.62 348 PHE A CA 1
ATOM 2673 C C . PHE A 1 348 ? 5.983 11.008 -0.599 1.00 47.62 348 PHE A C 1
ATOM 2675 O O . PHE A 1 348 ? 4.771 10.883 -0.719 1.00 47.62 348 PHE A O 1
ATOM 2682 N N . LEU A 1 349 ? 6.548 12.108 -0.102 1.00 33.38 349 LEU A N 1
ATOM 2683 C CA . LEU A 1 349 ? 5.814 13.348 0.123 1.00 33.38 349 LEU A CA 1
ATOM 2684 C C . LEU A 1 349 ? 5.908 14.190 -1.149 1.00 33.38 349 LEU A C 1
ATOM 2686 O O . LEU A 1 349 ? 7.011 14.627 -1.488 1.00 33.38 349 LEU A O 1
ATOM 2690 N N . PHE A 1 350 ? 4.788 14.468 -1.816 1.00 39.00 350 PHE A N 1
ATOM 2691 C CA . PHE A 1 350 ? 4.755 15.542 -2.804 1.00 39.00 350 PHE A CA 1
ATOM 2692 C C . PHE A 1 350 ? 3.591 16.497 -2.563 1.00 39.00 350 PHE A C 1
ATOM 2694 O O . PHE A 1 350 ? 2.426 16.237 -2.840 1.00 39.00 350 PHE A O 1
ATOM 2701 N N . VAL A 1 351 ? 3.958 17.696 -2.115 1.00 27.88 351 VAL A N 1
ATOM 2702 C CA . VAL A 1 351 ? 3.120 18.881 -2.265 1.00 27.88 351 VAL A CA 1
ATOM 2703 C C . VAL A 1 351 ? 3.153 19.245 -3.746 1.00 27.88 351 VAL A C 1
ATOM 2705 O O . VAL A 1 351 ? 4.227 19.526 -4.277 1.00 27.88 351 VAL A O 1
ATOM 2708 N N . ARG A 1 352 ? 1.995 19.245 -4.420 1.00 29.84 352 ARG A N 1
ATOM 2709 C CA . ARG A 1 352 ? 1.848 19.840 -5.758 1.00 29.84 352 ARG A CA 1
ATOM 2710 C C . ARG A 1 352 ? 2.501 21.228 -5.742 1.00 29.84 352 ARG A C 1
ATOM 2712 O O . ARG A 1 352 ? 1.988 22.132 -5.081 1.00 29.84 352 ARG A O 1
ATOM 2719 N N . ASN A 1 353 ? 3.591 21.418 -6.483 1.00 27.56 353 ASN A N 1
ATOM 2720 C CA . ASN A 1 353 ? 3.933 22.763 -6.931 1.00 27.56 353 ASN A CA 1
ATOM 2721 C C . ASN A 1 353 ? 2.864 23.139 -7.960 1.00 27.56 353 ASN A C 1
ATOM 2723 O O . ASN A 1 353 ? 2.700 22.446 -8.964 1.00 27.56 353 ASN A O 1
ATOM 2727 N N . LYS A 1 354 ? 2.066 24.152 -7.617 1.00 30.19 354 LYS A N 1
ATOM 2728 C CA . LYS A 1 354 ? 1.054 24.737 -8.500 1.00 30.19 354 LYS A CA 1
ATOM 2729 C C . LYS A 1 354 ? 1.673 25.300 -9.768 1.00 30.19 354 LYS A C 1
ATOM 2731 O O . LYS A 1 354 ? 2.784 25.866 -9.660 1.00 30.19 354 LYS A O 1
#

Secondary structure (DSSP, 8-state):
--PPPPHHHHHHHHHHHTTTSBGGG--EEEETTTT-BSTT-GGGGGG-SBSS-HHHIIIII---EEEEEEEEETTEEEEEETTEEEEEHHHHIIIIIHHHHHH-TT--EEEEEEEES-HHHHHHHHHHHHHHHGGGTTGGGB--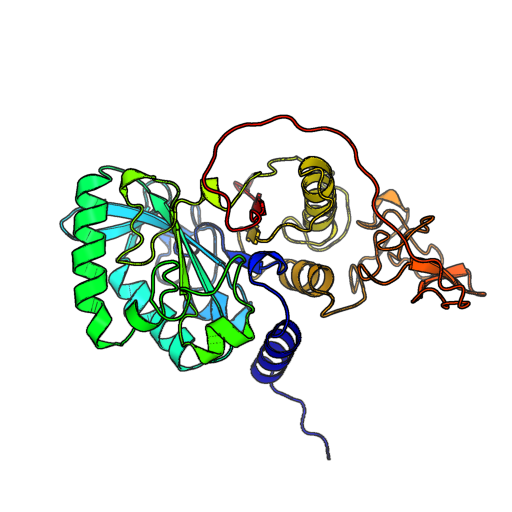TTSGGGTT-SSPPBHHHHHHTT--EEEEES-STT-BTTTTEEEHHHHB---------TTS-SSSTTSHHHHHHHHHHHHHHTSS-PPPSEEEESSTTSSSHHHHHHHHTTS---S-TT-B-SSGGGSTTS-EETTTTEE-PPP-SSSS-TTS-TT-EEEE-TTS-EEEE--------------------------SPPB-EEE-------

InterPro domains:
  IPR017946 PLC-like phosphodiesterase, TIM beta/alpha-barrel domain superfamily [G3DSA:3.20.20.190] (8-250)
  IPR017946 PLC-like phosphodiesterase, TIM beta/alpha-barrel domain superfamily [SSF51695] (19-254)
  IPR051057 Phosphoinositide phospholipase C domain-containing protein [PTHR13593] (16-191)

Organism: Thalassiosira oceanica (NCBI:txid159749)

Radius of gyration: 21.58 Å; Cα contacts (8 Å, |Δi|>4): 712; chains: 1; bounding box: 53×52×58 Å

Sequence (354 aa):
MNWPTTQQEQEDNKERRLGGRRLHEVTWLMAHNAHANTVGNPIAEAVANQRLRIYDQLSIVGVRGLMLDVRWAQGAIKLVHGPVDYGLLSDVLLNEVVPFMDSNRNSVITLDLQTLGDQDLLMNGLRNLLASVNLTGFTDKIFRINDDKWSNHTNWPTLDELRSAGQRIIVLSDSQIIQSSHIGIMWKFNITRLESRLQVNPNLLGGGDNGWGVLFPRVLACTEANGQHLAPNYIAVDWADVGEGKQVVDYLNGVIDTIGTGERCIADENCATGSCNRSSKRCQCQLCEGLGCPGCSPSQTCALEDKGEHICAVPSMGFASQDYQSDAMGKISFSVPTTMPCIVLILFLFVRNK

Mean predicted aligned error: 9.84 Å

pLDDT: mean 79.97, std 20.01, range [22.67, 98.31]

Foldseek 3Di:
DDDPDDPQRLLLVLLVVQQQPFLQQAAFEEAALQLQECPPDVVSPQQRLAPDHQQCCCRVLNGQEYEFEWEDDPLAIFTDTVPDTSDGPLCCVPPHVLVSCVVRLLAAHEYEYEYDDDVLSVLVNVVVSCVVCCVSVVQQQADQCPPPLNVVALEGDGSNSSSVSSNRYAYEYCDPSNDDSVSRYHHQCVFAPDADPDDADQLAFFFHCLGLRNQLLSQQVLLVVVVVSRGARYDHGGHSVGTCNVVSSCQSSVVDFFDGPDQFACALSNHSQSDADNVVRDDAHDADPDADGRTGRSQWGWDQDPVRGTDTDRPDDPDDDDDPDDDDD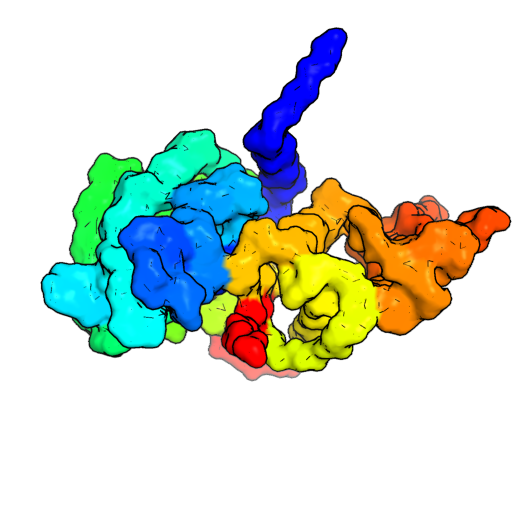DDDDDDDPRRYDHHHYYHDDDNDPD

Nearest PDB structures (foldseek):
  4s3g-assembly1_A  TM=6.281E-01  e=8.052E-08  Staphylococcus aureus subsp. aureus str. Newman
  4rv3-assembly1_A  TM=6.262E-01  e=1.235E-07  Staphylococcus aureus subsp. aureus str. Newman
  4f2b-assembly2_B  TM=6.352E-01  e=1.707E-06  Staphylococcus aureus subsp. aureus str. Newman
  6ptd-assembly1_A  TM=5.935E-01  e=6.043E-07  Bacillus cereus
  3ea3-assembly2_B  TM=5.717E-01  e=1.929E-06  Bacillus thuringiensis